Protein AF-X1I3H2-F1 (afdb_monomer)

Nearest PDB structures (foldseek):
  5fgk-assembly1_A  TM=5.206E-01  e=7.176E-02  Homo sapiens
  6v6a-assembly1_A  TM=4.014E-01  e=1.296E-02  Toxoplasma gondii RH
  3oz6-assembly1_A  TM=4.774E-01  e=5.206E-02  Cryptosporidium parvum Iowa II
  8tq2-assembly1_A  TM=5.391E-01  e=2.207E-01  Homo sapiens
  5we8-assembly2_B  TM=3.835E-01  e=2.207E-01  Homo sapiens

Secondary structure (DSSP, 8-state):
-TT-EEEEEE-------SS--TT--TT-EEEEEESS-SSHHHHHHHHHHHHHHHSSS-HHHH-HHHHHHHHHHHHHHHHHHHHHHS-GGGB--EEEEEEETTTTEEEEEEE---EES------TTHHHHHHHTTT----GGG---HHHHHHHHHHHHHHHHHHHTT-HHHHTTT-TTSSSTTTTEEEEGGGTT-TTTTEEE---S--S---TT--SSHHHHHHHHHHHHTT-SS--S---HHHHHHHHHTTHHHHGGGHHHHHHHHHHTT-

Radius of gyration: 19.31 Å; Cα contacts (8 Å, |Δi|>4): 439; chains: 1; bounding box: 54×41×53 Å

Solvent-accessible surface area (backbone atoms only — not comparable to full-atom values): 15020 Å² total; per-residue (Å²): 89,68,45,14,40,76,40,87,42,64,37,82,70,82,91,59,73,100,54,80,62,82,93,68,55,70,69,42,67,29,27,38,34,40,43,51,34,92,41,74,64,56,40,50,54,50,49,49,55,29,35,75,64,64,73,41,81,57,51,56,24,70,31,68,45,47,41,47,32,47,52,48,50,46,55,52,49,21,53,52,31,29,74,76,70,72,38,41,75,38,30,58,52,72,74,48,71,48,76,41,80,89,78,63,28,23,31,36,35,25,60,54,76,67,51,46,56,75,72,90,60,82,52,98,39,55,69,52,49,55,38,43,77,69,75,42,95,66,66,72,93,61,51,57,35,58,46,56,50,34,52,53,51,50,33,53,51,50,31,48,51,24,49,63,36,24,31,55,46,54,22,54,43,34,36,84,51,37,80,60,16,60,76,27,29,30,28,32,65,94,28,74,90,39,58,71,40,50,49,23,41,43,76,81,62,84,39,66,74,55,44,84,90,54,61,86,31,79,39,37,53,60,49,44,53,56,32,48,77,70,73,32,79,52,66,56,86,61,58,40,63,72,40,31,48,54,44,36,62,77,42,39,85,82,38,65,91,40,56,70,59,50,55,50,36,60,55,33,72,75,107

Organism: NCBI:txid412755

Sequence (271 aa):
GFAGQVYRVKVSEIEAGDEPIESLDVGRVYAMKILIPPSSFSRLFRNLLYWTGFQGPFQLQTNPAAARAGALWQKFIRRGAKIRFGDERTIVDIYATFVDNKLGSCGELSEWVDGRTWRLEVDDRLDSLKRWRRGRKVDADRLGSPEYRAKREFMGELVRLLYDMGGYEFARQYEWWTCKSQPNCLKRRDTEDNPSGGLVAVDFRAGLALLPFLPMSPGDFKLIVKGLMRGSLVQFDRGNTDKLERFAEANSDEFSNMHQMLEELKAVERL

Mean predicted aligned error: 7.03 Å

Foldseek 3Di:
DLQFDKDWDAAQDDDDDPDDLPPDDHGDIWIKTWRADPDPVSRVVQQVLCCVQPVDDDCQWQPPLQVLLLLLVLVLLLLLCCVQPVHSLQEKHWRDKDADPVVNTIMTITHDFQWALWDPWDQPPVVQVVCVVVVHDHDPVNDPDLLVVLLLVSLVSSLVSCVQLQQNLLNCCSPPFLVNNSSQWTAHPVCPVPSNPRIHGHDSADSHKLQCPDRPTPVSVVVCVVCVVVVHNIRHSDGDLVSNVVVCVVVVVSCVVCPVSSVSSVVSSVD

pLDDT: mean 84.82, std 12.26, range [49.94, 97.75]

Structure (mmCIF, N/CA/C/O backbone):
data_AF-X1I3H2-F1
#
_entry.id   AF-X1I3H2-F1
#
loop_
_atom_site.group_PDB
_atom_site.id
_atom_site.type_symbol
_atom_site.label_atom_id
_atom_site.label_alt_id
_atom_site.label_comp_id
_atom_site.label_asym_id
_atom_site.label_entity_id
_atom_site.label_seq_id
_atom_site.pdbx_PDB_ins_code
_atom_site.Cartn_x
_atom_site.Cartn_y
_atom_site.Cartn_z
_atom_site.occupancy
_atom_site.B_iso_or_equiv
_atom_site.auth_seq_id
_atom_site.auth_comp_id
_atom_site.auth_asym_id
_atom_site.auth_atom_id
_atom_site.pdbx_PDB_model_num
ATOM 1 N N . GLY A 1 1 ? 7.456 -5.547 11.431 1.00 63.75 1 GLY A N 1
ATOM 2 C CA . GLY A 1 1 ? 8.488 -4.505 11.239 1.00 63.75 1 GLY A CA 1
ATOM 3 C C . GLY A 1 1 ? 8.353 -3.423 12.298 1.00 63.75 1 GLY A C 1
ATOM 4 O O . GLY A 1 1 ? 7.662 -3.635 13.286 1.00 63.75 1 GLY A O 1
ATOM 5 N N . PHE A 1 2 ? 8.973 -2.256 12.104 1.00 69.81 2 PHE A N 1
ATOM 6 C CA . PHE A 1 2 ? 8.808 -1.109 13.018 1.00 69.81 2 PHE A CA 1
ATOM 7 C C . PHE A 1 2 ? 7.421 -0.443 12.920 1.00 69.81 2 PHE A C 1
ATOM 9 O O . PHE A 1 2 ? 6.988 0.195 13.873 1.00 69.81 2 PHE A O 1
ATOM 16 N N . ALA A 1 3 ? 6.696 -0.670 11.815 1.00 73.06 3 ALA A N 1
ATOM 17 C CA . ALA A 1 3 ? 5.307 -0.233 11.630 1.00 73.06 3 ALA A CA 1
ATOM 18 C C . ALA A 1 3 ? 4.283 -1.037 12.443 1.00 73.06 3 ALA A C 1
ATOM 20 O O . ALA A 1 3 ? 3.125 -0.649 12.504 1.00 73.06 3 ALA A O 1
ATOM 21 N N . GLY A 1 4 ? 4.673 -2.193 12.986 1.00 82.94 4 GLY A N 1
ATOM 22 C CA . GLY A 1 4 ? 3.739 -3.140 13.584 1.00 82.94 4 GLY A CA 1
ATOM 23 C C . GLY A 1 4 ? 4.025 -4.597 13.234 1.00 82.94 4 GLY A C 1
ATOM 24 O O . GLY A 1 4 ? 5.006 -4.922 12.547 1.00 82.94 4 GLY A O 1
ATOM 25 N N . GLN A 1 5 ? 3.140 -5.471 13.695 1.00 87.75 5 GLN A N 1
ATOM 26 C CA . GLN A 1 5 ? 3.128 -6.905 13.417 1.00 87.75 5 GLN A CA 1
ATOM 27 C C . GLN A 1 5 ? 1.874 -7.268 12.634 1.00 87.75 5 GLN A C 1
ATOM 29 O O . GLN A 1 5 ? 0.806 -6.742 12.924 1.00 87.75 5 GLN A O 1
ATOM 34 N N . VAL A 1 6 ? 2.017 -8.164 11.658 1.00 91.06 6 VAL A N 1
ATOM 35 C CA . VAL A 1 6 ? 0.902 -8.693 10.868 1.00 91.06 6 VAL A CA 1
ATOM 36 C C . VAL A 1 6 ? 0.673 -10.142 11.273 1.00 91.06 6 VAL A C 1
ATOM 38 O O . VAL A 1 6 ? 1.616 -10.931 11.314 1.00 91.06 6 VAL A O 1
ATOM 41 N N . TYR A 1 7 ? -0.578 -10.479 11.554 1.00 93.38 7 TYR A N 1
ATOM 42 C CA . TYR A 1 7 ? -1.035 -11.798 11.959 1.00 93.38 7 TYR A CA 1
ATOM 43 C C . TYR A 1 7 ? -1.996 -12.346 10.914 1.00 93.38 7 TYR A C 1
ATOM 45 O O . TYR A 1 7 ? -2.863 -11.630 10.413 1.00 93.38 7 TYR A O 1
ATOM 53 N N . ARG A 1 8 ? -1.869 -13.638 10.615 1.00 95.56 8 ARG A N 1
ATOM 54 C CA . ARG A 1 8 ? -2.882 -14.369 9.858 1.00 95.56 8 ARG A CA 1
ATOM 55 C C . ARG A 1 8 ? -4.007 -14.738 10.818 1.00 95.56 8 ARG A C 1
ATOM 57 O O . ARG A 1 8 ? -3.783 -15.528 11.732 1.00 95.56 8 A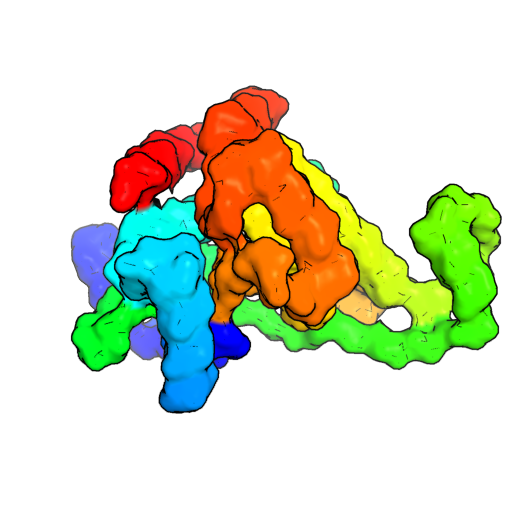RG A O 1
ATOM 64 N N . VAL A 1 9 ? -5.189 -14.170 10.616 1.00 96.31 9 VAL A N 1
ATOM 65 C CA . VAL A 1 9 ? -6.354 -14.386 11.485 1.00 96.31 9 VAL A CA 1
ATOM 66 C C . VAL A 1 9 ? -7.502 -15.001 10.702 1.00 96.31 9 VAL A C 1
ATOM 68 O O . VAL A 1 9 ? -7.598 -14.815 9.492 1.00 96.31 9 VAL A O 1
ATOM 71 N N . LYS A 1 10 ? -8.369 -15.739 11.392 1.00 96.44 10 LYS A N 1
ATOM 72 C CA . LYS A 1 10 ? -9.627 -16.259 10.853 1.00 96.44 10 LYS A CA 1
ATOM 73 C C . LYS A 1 10 ? -10.761 -15.623 11.643 1.00 96.44 10 LYS A C 1
ATOM 75 O O . LYS A 1 10 ? -10.719 -15.665 12.870 1.00 96.44 10 LYS A O 1
ATOM 80 N N . VAL A 1 11 ? -11.745 -15.048 10.958 1.00 93.94 11 VAL A N 1
ATOM 81 C CA . VAL A 1 11 ? -12.937 -14.512 11.627 1.00 93.94 11 VAL A CA 1
ATOM 82 C C . VAL A 1 11 ? -13.745 -15.690 12.163 1.00 93.94 11 VAL A C 1
ATOM 84 O O . VAL A 1 11 ? -14.117 -16.581 11.400 1.00 93.94 11 VAL A O 1
ATOM 87 N N . SER A 1 12 ? -13.963 -15.736 13.475 1.00 94.62 12 SER A N 1
ATOM 88 C CA . SER A 1 12 ? -14.765 -16.780 14.120 1.00 94.62 12 SER A CA 1
ATOM 89 C C . SER A 1 12 ? -16.250 -16.444 14.131 1.00 94.62 12 SER A C 1
ATOM 91 O O . SER A 1 12 ? -17.069 -17.339 13.970 1.00 94.62 12 SER A O 1
ATOM 93 N N . GLU A 1 13 ? -16.576 -15.168 14.303 1.00 92.94 13 GLU A N 1
ATOM 94 C CA . GLU A 1 13 ? -17.929 -14.658 14.500 1.00 92.94 13 GLU A CA 1
ATOM 95 C C . GLU A 1 13 ? -17.958 -13.165 14.149 1.00 92.94 13 GLU A C 1
ATOM 97 O O . GLU A 1 13 ? -16.918 -12.499 14.207 1.00 92.94 13 GLU A O 1
ATOM 102 N N . ILE A 1 14 ? -19.126 -12.657 13.751 1.00 90.19 14 ILE A N 1
ATOM 103 C CA . ILE A 1 14 ? -19.365 -11.236 13.487 1.00 90.19 14 ILE A CA 1
ATOM 104 C C . ILE A 1 14 ? -20.635 -10.839 14.232 1.00 90.19 14 ILE A C 1
ATOM 106 O O . ILE A 1 14 ? -21.729 -11.264 13.870 1.00 90.19 14 ILE A O 1
ATOM 110 N N . GLU A 1 15 ? -20.474 -9.992 15.242 1.00 88.00 15 GLU A N 1
ATOM 111 C CA . GLU A 1 15 ? -21.572 -9.295 15.904 1.00 88.00 15 GLU A CA 1
ATOM 112 C C . GLU A 1 15 ? -21.680 -7.902 15.277 1.00 88.00 15 GLU A C 1
ATOM 114 O O . GLU A 1 15 ? -20.909 -6.995 15.598 1.00 88.00 15 GLU A O 1
ATOM 119 N N . ALA A 1 16 ? -22.581 -7.756 14.308 1.00 81.88 16 ALA A N 1
ATOM 120 C CA . ALA A 1 16 ? -22.884 -6.471 13.690 1.00 81.88 16 ALA A CA 1
ATOM 121 C C . ALA A 1 16 ? -24.094 -5.819 14.380 1.00 81.88 16 ALA A C 1
ATOM 123 O O . ALA A 1 16 ? -24.886 -6.503 15.028 1.00 81.88 16 ALA A O 1
ATOM 124 N N . GLY A 1 17 ? -24.221 -4.495 14.250 1.00 76.69 17 GLY A N 1
ATOM 125 C CA . GLY A 1 17 ? -25.451 -3.787 14.614 1.00 76.69 17 GLY A CA 1
ATOM 126 C C . GLY A 1 17 ? -26.570 -4.069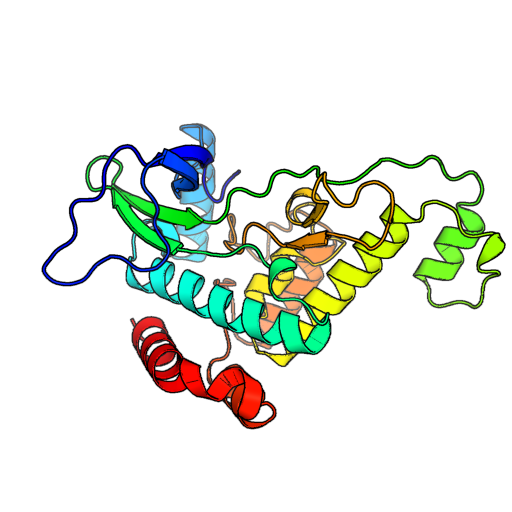 13.605 1.00 76.69 17 GLY A C 1
ATOM 127 O O . GLY A 1 17 ? -26.621 -5.135 12.998 1.00 76.69 17 GLY A O 1
ATOM 128 N N . ASP A 1 18 ? -27.442 -3.091 13.374 1.00 72.06 18 ASP A N 1
ATOM 129 C CA . ASP A 1 18 ? -28.578 -3.253 12.452 1.00 72.06 18 ASP A CA 1
ATOM 130 C C . ASP A 1 18 ? -28.164 -3.458 10.980 1.00 72.06 18 ASP A C 1
ATOM 132 O O . ASP A 1 18 ? -28.949 -3.961 10.177 1.00 72.06 18 ASP A O 1
ATOM 136 N N . GLU A 1 19 ? -26.924 -3.112 10.623 1.00 67.88 19 GLU A N 1
ATOM 137 C CA . GLU A 1 19 ? -26.380 -3.278 9.277 1.00 67.88 19 GLU A CA 1
ATOM 138 C C . GLU A 1 19 ? -25.230 -4.296 9.262 1.00 67.88 19 GLU A C 1
ATOM 140 O O . GLU A 1 19 ? -24.330 -4.225 10.108 1.00 67.88 19 GLU A O 1
ATOM 145 N N . PRO A 1 20 ? -25.214 -5.238 8.298 1.00 68.88 20 PRO A N 1
ATOM 146 C CA . PRO A 1 20 ? -24.099 -6.158 8.140 1.00 68.88 20 PRO A CA 1
ATOM 147 C C . PRO A 1 20 ? -22.817 -5.391 7.803 1.00 68.88 20 PRO A C 1
ATOM 149 O O . PRO A 1 20 ? -22.822 -4.448 7.014 1.00 68.88 20 PRO A O 1
ATOM 152 N N . ILE A 1 21 ? -21.686 -5.833 8.359 1.00 74.56 21 ILE A N 1
ATOM 153 C CA . ILE A 1 21 ? -20.379 -5.277 7.995 1.00 74.56 21 ILE A CA 1
ATOM 154 C C . ILE A 1 21 ? -19.996 -5.839 6.626 1.00 74.56 21 ILE A C 1
ATOM 156 O O . ILE A 1 21 ? -19.417 -6.924 6.520 1.00 74.56 21 ILE A O 1
ATOM 160 N N . GLU A 1 22 ? -20.337 -5.100 5.572 1.00 69.38 22 GLU A N 1
ATOM 161 C CA . GLU A 1 22 ? -19.972 -5.458 4.206 1.00 69.38 22 GLU A CA 1
ATOM 162 C C . GLU A 1 22 ? -18.457 -5.713 4.115 1.00 69.38 22 GLU A C 1
ATOM 164 O O . GLU A 1 22 ? -17.644 -4.922 4.596 1.00 69.38 22 GLU A O 1
ATOM 169 N N . SER A 1 23 ? -18.065 -6.805 3.448 1.00 80.69 23 SER A N 1
ATOM 170 C CA . SER A 1 23 ? -16.674 -7.262 3.222 1.00 80.69 23 SER A CA 1
ATOM 171 C C . SER A 1 23 ? -16.033 -8.159 4.295 1.00 80.69 23 SER A C 1
ATOM 173 O O . SER A 1 23 ? -14.900 -8.617 4.089 1.00 80.69 23 SER A O 1
ATOM 175 N N . LEU A 1 24 ? -16.718 -8.452 5.407 1.00 88.44 24 LEU A N 1
ATOM 176 C CA . LEU A 1 24 ? -16.251 -9.426 6.402 1.00 88.44 24 LEU A CA 1
ATOM 177 C C . LEU A 1 24 ? -17.089 -10.707 6.383 1.00 88.44 24 LEU A C 1
ATOM 179 O O . LEU A 1 24 ? -18.306 -10.668 6.502 1.00 88.44 24 LEU A O 1
ATOM 183 N N . ASP A 1 25 ? -16.408 -11.850 6.298 1.00 90.88 25 ASP A N 1
ATOM 184 C CA . ASP A 1 25 ? -17.022 -13.171 6.208 1.00 90.88 25 ASP A CA 1
ATOM 185 C C . ASP A 1 25 ? -16.544 -14.058 7.362 1.00 90.88 25 ASP A C 1
ATOM 187 O O . ASP A 1 25 ? -15.336 -14.245 7.573 1.00 90.88 25 ASP A O 1
ATOM 191 N N . VAL A 1 26 ? -17.486 -14.676 8.079 1.00 93.00 26 VAL A N 1
ATOM 192 C CA . VAL A 1 26 ? -17.163 -15.703 9.077 1.00 93.00 26 VAL A CA 1
ATOM 193 C C . VAL A 1 26 ? -16.436 -16.866 8.400 1.00 93.00 26 VAL A C 1
ATOM 195 O O . VAL A 1 26 ? -16.812 -17.355 7.339 1.00 93.00 26 VAL A O 1
ATOM 198 N N . GLY A 1 27 ? -15.353 -17.320 9.020 1.00 93.94 27 GLY A N 1
ATOM 199 C CA . GLY A 1 27 ? -14.525 -18.412 8.532 1.00 93.94 27 GLY A CA 1
ATOM 200 C C . GLY A 1 27 ? -13.455 -18.009 7.514 1.00 93.94 27 GLY A C 1
ATOM 201 O O . GLY A 1 27 ? -12.553 -18.811 7.249 1.00 93.94 27 GLY A O 1
ATOM 202 N N . ARG A 1 28 ? -13.488 -16.781 6.985 1.00 94.50 28 ARG A N 1
ATOM 203 C CA . ARG A 1 28 ? -12.475 -16.287 6.049 1.00 94.50 28 ARG A CA 1
ATOM 204 C C . ARG A 1 28 ? -11.203 -15.841 6.772 1.00 94.50 28 ARG A C 1
ATOM 206 O O . ARG A 1 28 ? -11.211 -15.482 7.951 1.00 94.50 28 ARG A O 1
ATOM 213 N N . VAL A 1 29 ? -10.083 -15.926 6.052 1.00 96.25 29 VAL A N 1
ATOM 214 C CA . VAL A 1 29 ? -8.749 -15.554 6.536 1.00 96.25 29 VAL A CA 1
ATOM 215 C C . VAL A 1 29 ? -8.391 -14.138 6.099 1.00 96.25 29 VAL A C 1
ATOM 217 O O . VAL A 1 29 ? -8.554 -13.782 4.933 1.00 96.25 29 VAL A O 1
ATOM 220 N N . TYR A 1 30 ? -7.831 -13.373 7.033 1.00 95.94 30 TYR A N 1
ATOM 221 C CA . TYR A 1 30 ? -7.437 -11.979 6.863 1.00 95.94 30 TYR A CA 1
ATOM 222 C C . TYR A 1 30 ? -6.035 -11.724 7.426 1.00 95.94 30 TYR A C 1
ATOM 224 O O . TYR A 1 30 ? -5.486 -12.524 8.191 1.00 95.94 30 TYR A O 1
ATOM 232 N N . ALA A 1 31 ? -5.456 -10.589 7.041 1.00 95.50 31 ALA A N 1
ATOM 233 C CA . ALA A 1 31 ? -4.246 -10.045 7.634 1.00 95.50 31 ALA A CA 1
ATOM 234 C C . ALA A 1 31 ? -4.632 -8.993 8.680 1.00 95.50 31 ALA A C 1
ATOM 236 O O . ALA A 1 31 ? -5.158 -7.941 8.334 1.00 95.50 31 ALA A O 1
ATOM 237 N N . MET A 1 32 ? -4.359 -9.255 9.955 1.00 94.88 32 MET A N 1
ATOM 238 C CA . MET A 1 32 ? -4.555 -8.283 11.029 1.00 94.88 32 MET A CA 1
ATOM 239 C C . MET A 1 32 ? -3.221 -7.639 11.376 1.00 94.88 32 MET A C 1
ATOM 241 O O . MET A 1 32 ? -2.311 -8.328 11.839 1.00 94.88 32 MET A O 1
ATOM 245 N N . LYS A 1 33 ? -3.086 -6.329 11.179 1.00 92.56 33 LYS A N 1
ATOM 246 C CA . LYS A 1 33 ? -1.894 -5.587 11.585 1.00 92.56 33 LYS A CA 1
ATOM 247 C C . LYS A 1 33 ? -2.157 -4.820 12.872 1.00 92.56 33 LYS A C 1
ATOM 249 O O . LYS A 1 33 ? -3.042 -3.975 12.927 1.00 92.56 33 LYS A O 1
ATOM 254 N N . ILE A 1 34 ? -1.342 -5.083 13.886 1.00 90.12 34 ILE A N 1
ATOM 255 C CA . ILE A 1 34 ? -1.299 -4.310 15.130 1.00 90.12 34 ILE A CA 1
ATOM 256 C C . ILE A 1 34 ? -0.110 -3.357 15.030 1.00 90.12 34 ILE A C 1
ATOM 258 O O . ILE A 1 34 ? 1.017 -3.802 14.793 1.00 90.12 34 ILE A O 1
ATOM 262 N N . LEU A 1 35 ? -0.330 -2.052 15.215 1.00 85.38 35 LEU A N 1
ATOM 263 C CA . LEU A 1 35 ? 0.679 -0.997 15.011 1.00 85.38 35 LEU A CA 1
ATOM 264 C C . LEU A 1 35 ? 1.672 -0.863 16.185 1.00 85.38 35 LEU A C 1
ATOM 266 O O . LEU A 1 35 ? 2.124 0.225 16.557 1.00 85.38 35 LEU A O 1
ATOM 270 N N . ILE A 1 36 ? 2.056 -2.010 16.749 1.00 81.38 36 ILE A N 1
ATOM 271 C CA . ILE A 1 36 ? 3.035 -2.158 17.821 1.00 81.38 36 ILE A CA 1
ATOM 272 C C . ILE A 1 36 ? 4.202 -3.032 17.328 1.00 81.38 36 ILE A C 1
ATOM 274 O O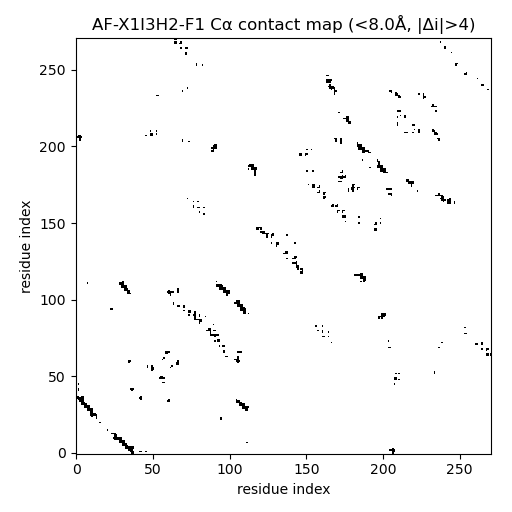 . ILE A 1 36 ? 3.985 -4.139 16.832 1.00 81.38 36 ILE A O 1
ATOM 278 N N . PRO A 1 37 ? 5.459 -2.565 17.446 1.00 74.44 37 PRO A N 1
ATOM 279 C CA . PRO A 1 37 ? 6.636 -3.376 17.166 1.00 74.44 37 PRO A CA 1
ATOM 280 C C . PRO A 1 37 ? 6.745 -4.624 18.061 1.00 74.44 37 PRO A C 1
ATOM 282 O O . PRO A 1 37 ? 6.371 -4.573 19.231 1.00 74.44 37 PRO A O 1
ATOM 285 N N . PRO A 1 38 ? 7.381 -5.703 17.566 1.00 72.00 38 PRO A N 1
ATOM 286 C CA . PRO A 1 38 ? 7.431 -7.008 18.234 1.00 72.00 38 PRO A CA 1
ATOM 287 C C . PRO A 1 38 ? 8.196 -7.035 19.563 1.00 72.00 38 PRO A C 1
ATOM 289 O O . PRO A 1 38 ? 7.949 -7.905 20.391 1.00 72.00 38 PRO A O 1
ATOM 292 N N . SER A 1 39 ? 9.165 -6.136 19.763 1.00 76.06 39 SER A N 1
ATOM 293 C CA . SER A 1 39 ? 10.064 -6.170 20.922 1.00 76.06 39 SER A CA 1
ATOM 294 C C . SER A 1 39 ? 10.038 -4.859 21.699 1.00 76.06 39 SER A C 1
ATOM 296 O O . SER A 1 39 ? 9.851 -3.782 21.129 1.00 76.06 39 SER A O 1
ATOM 298 N N . SER A 1 40 ? 10.274 -4.927 23.012 1.00 78.50 40 SER A N 1
ATOM 299 C CA . SER A 1 40 ? 10.414 -3.739 23.869 1.00 78.50 40 SER A CA 1
ATOM 300 C C . SER A 1 40 ? 11.511 -2.794 23.379 1.00 78.50 40 SER A C 1
ATOM 302 O O . SER A 1 40 ? 11.305 -1.584 23.379 1.00 78.50 40 SER A O 1
ATOM 304 N N . PHE A 1 41 ? 12.622 -3.332 22.870 1.00 77.88 41 PHE A N 1
ATOM 305 C CA . PHE A 1 41 ? 13.693 -2.527 22.284 1.00 77.88 41 PHE A CA 1
ATOM 306 C C . PHE A 1 41 ? 13.240 -1.800 21.010 1.00 77.88 41 PHE A C 1
ATOM 308 O O . PHE A 1 41 ? 13.407 -0.588 20.901 1.00 77.88 41 PHE A O 1
ATOM 315 N N . SER A 1 42 ? 12.605 -2.503 20.064 1.00 71.69 42 SER A N 1
ATOM 316 C CA . SER A 1 42 ? 12.089 -1.885 18.834 1.00 71.69 42 SER A CA 1
ATOM 317 C C . SER A 1 42 ? 11.021 -0.831 19.129 1.00 71.69 42 SER A C 1
ATOM 319 O O . SER A 1 42 ? 10.972 0.188 18.443 1.00 71.69 42 SER A O 1
ATOM 321 N N . ARG A 1 43 ? 10.189 -1.052 20.159 1.00 75.44 43 ARG A N 1
ATOM 322 C CA . ARG A 1 43 ? 9.223 -0.064 20.660 1.00 75.44 43 ARG A CA 1
ATOM 323 C C . ARG A 1 43 ? 9.926 1.174 21.209 1.00 75.44 43 ARG A C 1
ATOM 325 O O . ARG A 1 43 ? 9.571 2.274 20.802 1.00 75.44 43 ARG A O 1
ATOM 332 N N . LEU A 1 44 ? 10.935 0.999 22.065 1.00 76.75 44 LEU A N 1
ATOM 333 C CA . LEU A 1 44 ? 11.706 2.101 22.648 1.00 76.75 44 LEU A CA 1
ATOM 334 C C . LEU A 1 44 ? 12.420 2.925 21.571 1.00 76.75 44 LEU A C 1
ATOM 336 O O . LEU A 1 44 ? 12.278 4.142 21.543 1.00 76.75 44 LEU A O 1
ATOM 340 N N . PHE A 1 45 ? 13.127 2.267 20.650 1.00 77.44 45 PHE A N 1
ATOM 341 C CA . PHE A 1 45 ? 13.841 2.930 19.558 1.00 77.44 45 PHE A CA 1
ATOM 342 C C . PHE A 1 45 ? 12.898 3.735 18.657 1.00 77.44 45 PHE A C 1
ATOM 344 O O . PHE A 1 45 ? 13.137 4.909 18.381 1.00 77.44 45 PHE A O 1
ATOM 351 N N . ARG A 1 46 ? 11.786 3.124 18.236 1.00 74.62 46 ARG A N 1
ATOM 352 C CA . ARG A 1 46 ? 10.760 3.794 17.434 1.00 74.62 46 ARG A CA 1
ATOM 353 C C . ARG A 1 46 ? 10.152 4.979 18.192 1.00 74.62 46 ARG A C 1
ATOM 355 O O . ARG A 1 46 ? 10.011 6.052 17.617 1.00 74.62 46 ARG A O 1
ATOM 362 N N . ASN A 1 47 ? 9.828 4.807 19.474 1.00 75.31 47 ASN A N 1
ATOM 363 C CA . ASN A 1 47 ? 9.295 5.885 20.306 1.00 75.31 47 ASN A CA 1
ATOM 364 C C . ASN A 1 47 ? 10.289 7.032 20.465 1.00 75.31 47 ASN A C 1
ATOM 366 O O . ASN A 1 47 ? 9.860 8.173 20.450 1.00 75.31 47 ASN A O 1
ATOM 370 N N . LEU A 1 48 ? 11.591 6.756 20.568 1.00 74.06 48 LEU A N 1
ATOM 371 C CA . LEU A 1 48 ? 12.620 7.793 20.622 1.00 74.06 48 LEU A CA 1
ATOM 372 C C . LEU A 1 48 ? 12.682 8.589 19.312 1.00 74.06 48 LEU A C 1
ATOM 374 O O . LEU A 1 48 ? 12.701 9.814 19.351 1.00 74.06 48 LEU A O 1
ATOM 378 N N . LEU A 1 49 ? 12.664 7.913 18.159 1.00 72.50 49 LEU A N 1
ATOM 379 C CA . LEU A 1 49 ? 12.632 8.577 16.848 1.00 72.50 49 LEU A CA 1
ATOM 380 C C . LEU A 1 49 ? 11.360 9.403 16.638 1.00 72.50 49 LEU A C 1
ATOM 382 O O . LEU A 1 49 ? 11.393 10.462 16.015 1.00 72.50 49 LEU A O 1
ATOM 386 N N . TYR A 1 50 ? 10.227 8.925 17.147 1.00 70.50 50 TYR A N 1
ATOM 387 C CA . TYR A 1 50 ? 8.989 9.686 17.099 1.00 70.50 50 TYR A CA 1
ATOM 388 C C . TYR A 1 50 ? 8.958 10.808 18.123 1.00 70.50 50 TYR A C 1
ATOM 390 O O . TYR A 1 50 ? 8.482 11.883 17.812 1.00 70.50 50 TYR A O 1
ATOM 398 N N . TRP A 1 51 ? 9.540 10.638 19.299 1.00 67.44 51 TRP A N 1
ATOM 399 C CA . TRP A 1 51 ? 9.666 11.735 20.245 1.00 67.44 51 TRP A CA 1
ATOM 400 C C . TRP A 1 51 ? 10.548 12.855 19.680 1.00 67.44 51 TRP A C 1
ATOM 402 O O . TRP A 1 51 ? 10.185 14.020 19.774 1.00 67.44 51 TRP A O 1
ATOM 412 N N . THR A 1 52 ? 11.648 12.532 18.997 1.00 69.25 52 THR A N 1
ATOM 413 C CA . THR A 1 52 ? 12.487 13.557 18.356 1.00 69.25 52 THR A CA 1
ATOM 414 C C . THR A 1 52 ? 11.828 14.198 17.133 1.00 69.25 52 THR A C 1
ATOM 416 O O . THR A 1 52 ? 12.014 15.390 16.910 1.00 69.25 52 THR A O 1
ATOM 419 N N . GLY A 1 53 ? 11.054 13.441 16.348 1.00 64.38 53 GLY A N 1
ATOM 420 C CA . GLY A 1 53 ? 10.377 13.967 15.156 1.00 64.38 53 GLY A CA 1
ATOM 421 C C . GLY A 1 53 ? 9.017 14.633 15.406 1.00 64.38 53 GLY A C 1
ATOM 422 O O . GLY A 1 53 ? 8.652 15.571 14.712 1.00 64.38 53 GLY A O 1
ATOM 423 N N . PHE A 1 54 ? 8.252 14.149 16.378 1.00 61.41 54 PHE A N 1
ATOM 424 C CA . PHE A 1 54 ? 6.843 14.493 16.614 1.00 61.41 54 PHE A CA 1
ATOM 425 C C . PHE A 1 54 ? 6.662 15.209 17.947 1.00 61.41 54 PHE A C 1
ATOM 427 O O . PHE A 1 54 ? 5.611 15.796 18.172 1.00 61.41 54 PHE A O 1
ATOM 434 N N . GLN A 1 55 ? 7.646 15.105 18.850 1.00 60.06 55 GLN A N 1
ATOM 435 C CA . GLN A 1 55 ? 7.532 15.553 20.240 1.00 60.06 55 GLN A CA 1
ATOM 436 C C . GLN A 1 55 ? 6.323 14.919 20.959 1.00 60.06 55 GLN A C 1
ATOM 438 O O . GLN A 1 55 ? 5.786 15.481 21.909 1.00 60.06 55 GLN A O 1
ATOM 443 N N . GLY A 1 56 ? 5.902 13.720 20.526 1.00 57.34 56 GLY A N 1
ATOM 444 C CA . GLY A 1 56 ? 4.721 13.025 21.038 1.00 57.34 56 GLY A CA 1
ATOM 445 C C . GLY A 1 56 ? 4.572 11.580 20.529 1.00 57.34 56 GLY A C 1
ATOM 446 O O . GLY A 1 56 ? 5.414 11.102 19.761 1.00 57.34 56 GLY A O 1
ATOM 447 N N . PRO A 1 57 ? 3.528 10.852 20.979 1.00 56.25 57 PRO A N 1
ATOM 448 C CA . PRO A 1 57 ? 3.231 9.486 20.536 1.00 56.25 57 PRO A CA 1
ATOM 449 C C . PRO A 1 57 ? 2.970 9.383 19.024 1.00 56.25 57 PRO A C 1
ATOM 451 O O . PRO A 1 57 ? 2.513 10.331 18.387 1.00 56.25 57 PRO A O 1
ATOM 454 N N . PHE A 1 58 ? 3.236 8.210 18.439 1.00 65.25 58 PHE A N 1
ATOM 455 C CA . PHE A 1 58 ? 3.050 7.978 17.004 1.0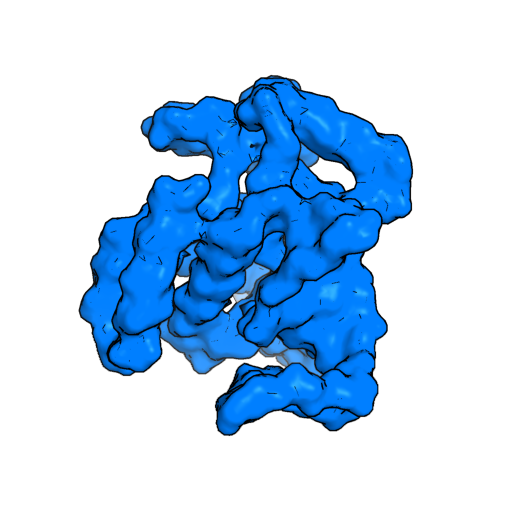0 65.25 58 PHE A CA 1
ATOM 456 C C . PHE A 1 58 ? 1.582 8.085 16.591 1.00 65.25 58 PHE A C 1
ATOM 458 O O . PHE A 1 58 ? 0.766 7.265 17.013 1.00 65.25 58 PHE A O 1
ATOM 465 N N . GLN A 1 59 ? 1.269 9.028 15.698 1.00 70.00 59 GLN A N 1
ATOM 466 C CA . GLN A 1 59 ? -0.110 9.307 15.299 1.00 70.00 59 GLN A CA 1
ATOM 467 C C . GLN A 1 59 ? -0.848 8.065 14.789 1.00 70.00 59 GLN A C 1
ATOM 469 O O . GLN A 1 59 ? -1.909 7.766 15.306 1.00 70.00 59 GLN A O 1
ATOM 474 N N . LEU A 1 60 ? -0.294 7.264 13.874 1.00 72.69 60 LEU A N 1
ATOM 475 C CA . LEU A 1 60 ? -1.019 6.075 13.397 1.00 72.69 60 LEU A CA 1
ATOM 476 C C . LEU A 1 60 ? -1.258 5.019 14.487 1.00 72.69 60 LEU A C 1
ATOM 478 O O . LEU A 1 60 ? -2.242 4.293 14.415 1.00 72.69 60 LEU A O 1
ATOM 482 N N . GLN A 1 61 ? -0.385 4.912 15.494 1.00 75.94 61 GLN A N 1
ATOM 483 C CA . GLN A 1 61 ? -0.595 3.955 16.582 1.00 75.94 61 GLN A CA 1
ATOM 484 C C . GLN A 1 61 ? -1.708 4.411 17.525 1.00 75.94 61 GLN A C 1
ATOM 486 O O . GLN A 1 61 ? -2.459 3.571 18.001 1.00 75.94 61 GLN A O 1
ATOM 491 N N . THR A 1 62 ? -1.808 5.699 17.843 1.00 75.50 62 THR A N 1
ATOM 492 C CA . THR A 1 62 ? -2.671 6.164 18.946 1.00 75.50 62 THR A CA 1
ATOM 493 C C . THR A 1 62 ? -3.776 7.128 18.522 1.00 75.50 62 THR A C 1
ATOM 495 O O . THR A 1 62 ? -4.614 7.461 19.350 1.00 75.50 62 THR A O 1
ATOM 498 N N . ASN A 1 63 ? -3.798 7.578 17.266 1.00 84.81 63 ASN A N 1
ATOM 499 C CA . ASN A 1 63 ? -4.829 8.444 16.700 1.00 84.81 63 ASN A CA 1
ATOM 500 C C . ASN A 1 63 ? -5.710 7.641 15.717 1.00 84.81 63 ASN A C 1
ATOM 502 O O . ASN A 1 63 ? -5.276 7.359 14.593 1.00 84.81 63 ASN A O 1
ATOM 506 N N . PRO A 1 64 ? -6.960 7.317 16.099 1.00 88.75 64 PRO A N 1
ATOM 507 C CA . PRO A 1 64 ? -7.907 6.631 15.223 1.00 88.75 64 PRO A CA 1
ATOM 508 C C . PRO A 1 64 ? -8.184 7.374 13.909 1.00 88.75 64 PRO A C 1
ATOM 510 O O . PRO A 1 64 ? -8.352 6.723 12.881 1.00 88.75 64 PRO A O 1
ATOM 513 N N . ALA A 1 65 ? -8.175 8.714 13.905 1.00 87.25 65 ALA A N 1
ATOM 514 C CA . ALA A 1 65 ? -8.380 9.503 12.689 1.00 87.25 65 ALA A CA 1
ATOM 515 C C . ALA A 1 65 ? -7.226 9.318 11.695 1.00 87.25 65 ALA A C 1
ATOM 517 O O . ALA A 1 65 ? -7.466 9.140 10.504 1.00 87.25 65 ALA A O 1
ATOM 518 N N . ALA A 1 66 ? -5.982 9.246 12.180 1.00 85.38 66 ALA A N 1
ATOM 519 C CA . ALA A 1 66 ? -4.829 8.949 11.330 1.00 85.38 66 ALA A CA 1
ATOM 520 C C . ALA A 1 66 ? -4.909 7.526 10.751 1.00 85.38 66 ALA A C 1
ATOM 522 O O . ALA A 1 66 ? -4.656 7.323 9.562 1.00 85.38 66 ALA A O 1
ATOM 523 N N . ALA A 1 67 ? -5.288 6.536 11.572 1.00 88.75 67 ALA A N 1
ATOM 524 C CA . ALA A 1 67 ? -5.480 5.161 11.106 1.00 88.75 67 ALA A CA 1
ATOM 525 C C . ALA A 1 67 ? -6.577 5.086 10.028 1.00 88.75 67 ALA A C 1
ATOM 527 O O . ALA A 1 67 ? -6.382 4.451 8.987 1.00 88.75 67 ALA A O 1
ATOM 528 N N . ARG A 1 68 ? -7.692 5.799 10.239 1.00 91.88 68 ARG A N 1
ATOM 529 C CA . ARG A 1 68 ? -8.791 5.908 9.277 1.00 91.88 68 ARG A CA 1
ATOM 530 C C . ARG A 1 68 ? -8.350 6.593 7.984 1.00 91.88 68 ARG A C 1
ATOM 532 O O . ARG A 1 68 ? -8.581 6.033 6.917 1.00 91.88 68 ARG A O 1
ATOM 539 N N . ALA A 1 69 ? -7.654 7.727 8.057 1.00 91.38 69 ALA A N 1
ATOM 540 C CA . ALA A 1 69 ? -7.125 8.433 6.888 1.00 91.38 69 ALA A CA 1
ATOM 541 C C . ALA A 1 69 ? -6.236 7.520 6.029 1.00 91.38 69 ALA A C 1
ATOM 543 O O . ALA A 1 69 ? -6.414 7.436 4.814 1.00 91.38 69 ALA A O 1
ATOM 544 N N . GLY A 1 70 ? -5.335 6.758 6.659 1.00 90.19 70 GLY A N 1
ATOM 545 C CA . GLY A 1 70 ? -4.490 5.789 5.961 1.00 90.19 70 GLY A CA 1
ATOM 546 C C . GLY A 1 70 ? -5.283 4.681 5.255 1.00 90.19 70 GLY A C 1
ATOM 547 O O . GLY A 1 70 ? -4.900 4.254 4.161 1.00 90.19 70 GLY A O 1
ATOM 548 N N . ALA A 1 71 ? -6.381 4.213 5.852 1.00 92.69 71 ALA A N 1
ATOM 549 C CA . ALA A 1 71 ? -7.265 3.223 5.239 1.00 92.69 71 ALA A CA 1
ATOM 550 C C . ALA A 1 71 ? -8.037 3.800 4.043 1.00 92.69 71 ALA A C 1
ATOM 552 O O . ALA A 1 71 ? -8.106 3.164 2.990 1.00 92.69 71 ALA A O 1
ATOM 553 N N . LEU A 1 72 ? -8.551 5.023 4.177 1.00 94.81 72 LEU A N 1
ATOM 554 C CA . LEU A 1 72 ? -9.252 5.735 3.109 1.00 94.81 72 LEU A CA 1
ATOM 555 C C . LEU A 1 72 ? -8.324 6.000 1.918 1.00 94.81 72 LEU A C 1
ATOM 557 O O . LEU A 1 72 ? -8.655 5.631 0.792 1.00 94.81 72 LEU A O 1
ATOM 561 N N . TRP A 1 73 ? -7.117 6.527 2.155 1.00 95.06 73 TRP A N 1
ATOM 562 C CA . TRP A 1 73 ? -6.102 6.697 1.107 1.00 95.06 73 TRP A CA 1
ATOM 563 C C . TRP A 1 73 ? -5.835 5.403 0.346 1.00 95.06 73 TRP A C 1
ATOM 565 O O . TRP A 1 73 ? -5.769 5.411 -0.880 1.00 95.06 73 TRP A O 1
ATOM 575 N N . GLN A 1 74 ? -5.725 4.276 1.048 1.00 95.06 74 GLN A N 1
ATOM 576 C CA . GLN A 1 74 ? -5.498 2.980 0.417 1.00 95.06 74 GLN A CA 1
ATOM 577 C C . GLN A 1 74 ? -6.654 2.570 -0.510 1.00 95.06 74 GLN A C 1
ATOM 579 O O . GLN A 1 74 ? -6.390 2.040 -1.589 1.00 95.06 74 GLN A O 1
ATOM 584 N N . LYS A 1 75 ? -7.913 2.872 -0.159 1.00 95.88 75 LYS A N 1
ATOM 585 C CA . LYS A 1 75 ? -9.070 2.657 -1.049 1.00 95.88 75 LYS A CA 1
ATOM 586 C C . LYS A 1 75 ? -8.976 3.504 -2.319 1.00 95.88 75 LYS A C 1
ATOM 588 O O . LYS A 1 75 ? -9.171 2.976 -3.413 1.00 95.88 75 LYS A O 1
ATOM 593 N N . PHE A 1 76 ? -8.609 4.780 -2.200 1.00 97.25 76 PHE A N 1
ATOM 594 C CA . PHE A 1 76 ? -8.392 5.640 -3.367 1.00 97.25 76 PHE A CA 1
ATOM 595 C C . PHE A 1 76 ? -7.246 5.136 -4.244 1.00 97.25 76 PHE A C 1
ATOM 597 O O . PHE A 1 76 ? -7.403 5.034 -5.457 1.00 97.25 76 PHE A O 1
ATOM 604 N N . ILE A 1 77 ? -6.114 4.765 -3.643 1.00 96.94 77 ILE A N 1
ATOM 605 C CA . ILE A 1 77 ? -4.953 4.216 -4.359 1.00 96.94 77 ILE A CA 1
ATOM 606 C C . ILE A 1 77 ? -5.341 2.940 -5.105 1.00 96.94 77 ILE A C 1
ATOM 608 O O . ILE A 1 77 ? -4.952 2.760 -6.257 1.00 96.94 77 ILE A O 1
ATOM 612 N N . ARG A 1 78 ? -6.147 2.079 -4.479 1.00 97.19 78 ARG A N 1
ATOM 613 C CA . ARG A 1 78 ? -6.677 0.858 -5.087 1.00 97.19 78 ARG A CA 1
ATOM 614 C C . ARG A 1 78 ? -7.541 1.157 -6.315 1.00 97.19 78 ARG A C 1
ATOM 616 O O . ARG A 1 78 ? -7.353 0.519 -7.349 1.00 97.19 78 ARG A O 1
ATOM 623 N N . ARG A 1 79 ? -8.390 2.189 -6.264 1.00 97.44 79 ARG A N 1
ATOM 624 C CA . ARG A 1 79 ? -9.140 2.662 -7.440 1.00 97.44 79 ARG A CA 1
ATOM 625 C C . ARG A 1 79 ? -8.225 3.259 -8.517 1.00 97.44 79 ARG A C 1
ATOM 627 O O . ARG A 1 79 ? -8.360 2.926 -9.689 1.00 97.44 79 ARG A O 1
ATOM 634 N N . GLY A 1 80 ? -7.235 4.062 -8.130 1.00 97.62 80 GLY A N 1
ATOM 635 C CA . GLY A 1 80 ? -6.216 4.584 -9.048 1.00 97.62 80 GLY A CA 1
ATOM 636 C C . GLY A 1 80 ? -5.407 3.478 -9.737 1.00 97.62 80 GLY A C 1
ATOM 637 O O . GLY A 1 80 ? -5.040 3.595 -10.907 1.00 97.62 80 GLY A O 1
ATOM 638 N N . ALA A 1 81 ? -5.173 2.368 -9.040 1.00 97.25 81 ALA A N 1
ATOM 639 C CA . ALA A 1 81 ? -4.474 1.214 -9.577 1.00 97.25 81 ALA A CA 1
ATOM 640 C C . ALA A 1 81 ? -5.289 0.471 -10.641 1.00 97.25 81 ALA A C 1
ATOM 642 O O . ALA A 1 81 ? -4.706 0.011 -11.620 1.00 97.25 81 ALA A O 1
ATOM 643 N N . LYS A 1 82 ? -6.624 0.448 -10.535 1.00 97.31 82 LYS A N 1
ATOM 644 C CA . LYS A 1 82 ? -7.494 -0.023 -11.623 1.00 97.31 82 LYS A CA 1
ATOM 645 C C . LYS A 1 82 ? -7.254 0.760 -12.914 1.00 97.31 82 LYS A C 1
ATOM 647 O O . LYS A 1 82 ? -7.124 0.162 -13.972 1.00 97.31 82 LYS A O 1
ATOM 652 N N . ILE A 1 83 ? -7.123 2.083 -12.820 1.00 97.12 83 ILE A N 1
ATOM 653 C CA . ILE A 1 83 ? -6.873 2.950 -13.981 1.00 97.12 83 ILE A CA 1
ATOM 654 C C . ILE A 1 83 ? -5.470 2.705 -14.553 1.00 97.12 83 ILE A C 1
ATOM 656 O O . ILE A 1 83 ? -5.302 2.570 -15.762 1.00 97.12 83 ILE A O 1
ATOM 660 N N . ARG A 1 84 ? -4.443 2.646 -13.694 1.00 96.88 84 ARG A N 1
ATOM 661 C CA . ARG A 1 84 ? -3.040 2.539 -14.134 1.00 96.88 84 ARG A CA 1
ATOM 662 C C . ARG A 1 84 ? -2.645 1.137 -14.600 1.00 96.88 84 ARG A C 1
ATOM 664 O O . ARG A 1 84 ? -1.855 1.017 -15.531 1.00 96.88 84 ARG A O 1
ATOM 671 N N . PHE A 1 85 ? -3.136 0.106 -13.922 1.00 96.25 85 PHE A N 1
ATOM 672 C CA . PHE A 1 85 ? -2.718 -1.288 -14.100 1.00 96.25 85 PHE A CA 1
ATOM 673 C C . PHE A 1 85 ? -3.830 -2.192 -14.638 1.00 96.25 85 PHE A C 1
ATOM 675 O O . PHE A 1 85 ? -3.569 -3.356 -14.923 1.00 96.25 85 PHE A O 1
ATOM 682 N N . GLY A 1 86 ? -5.060 -1.689 -14.761 1.00 96.25 86 GLY A N 1
ATOM 683 C CA . GLY A 1 86 ? -6.221 -2.480 -15.170 1.00 96.25 86 GLY A CA 1
ATOM 684 C C . GLY A 1 86 ? -6.814 -3.357 -14.064 1.00 96.25 86 GLY A C 1
ATOM 685 O O . GLY A 1 86 ? -7.794 -4.049 -14.319 1.00 96.25 86 GLY A O 1
ATOM 686 N N . ASP A 1 87 ? -6.251 -3.355 -12.848 1.00 94.94 87 ASP A N 1
ATOM 687 C CA . ASP A 1 87 ? -6.673 -4.257 -11.771 1.00 94.94 87 ASP A CA 1
ATOM 688 C C . ASP A 1 87 ? -6.465 -3.646 -10.374 1.00 94.94 87 ASP A C 1
ATOM 690 O O . ASP A 1 87 ? -5.351 -3.295 -9.973 1.00 94.94 87 ASP A O 1
ATOM 694 N N . GLU A 1 88 ? -7.545 -3.575 -9.594 1.00 95.25 88 GLU A N 1
ATOM 695 C CA . GLU A 1 88 ? -7.528 -3.156 -8.188 1.00 95.25 88 GLU A CA 1
ATOM 696 C C . GLU A 1 88 ? -6.755 -4.122 -7.285 1.00 95.25 88 GLU A C 1
ATOM 698 O O . GLU A 1 88 ? -6.243 -3.718 -6.245 1.00 95.25 88 GLU A O 1
ATOM 703 N N . ARG A 1 89 ? -6.666 -5.409 -7.642 1.00 94.94 89 ARG A N 1
ATOM 704 C CA . ARG A 1 89 ? -5.994 -6.439 -6.829 1.00 94.94 89 ARG A CA 1
ATOM 705 C C . ARG A 1 89 ? -4.479 -6.262 -6.769 1.00 94.94 89 ARG A C 1
ATOM 707 O O . ARG A 1 89 ? -3.832 -6.990 -6.012 1.00 94.94 89 ARG A O 1
ATOM 714 N N . THR A 1 90 ? -3.931 -5.315 -7.533 1.00 95.88 90 THR A N 1
ATOM 715 C CA . THR A 1 90 ? -2.534 -4.871 -7.456 1.00 95.88 90 THR A CA 1
ATOM 716 C C . THR A 1 90 ? -2.237 -4.046 -6.205 1.00 95.88 90 THR A C 1
ATOM 718 O O . THR A 1 90 ? -1.073 -3.845 -5.862 1.00 95.88 90 THR A O 1
ATOM 721 N N . ILE A 1 91 ? -3.269 -3.615 -5.480 1.00 97.19 91 ILE A N 1
ATOM 722 C CA . ILE A 1 91 ? -3.181 -2.977 -4.169 1.00 97.19 91 ILE A CA 1
ATOM 723 C C . ILE A 1 91 ? -3.945 -3.854 -3.181 1.00 97.19 91 ILE A C 1
ATOM 725 O O . ILE A 1 91 ? -5.096 -4.211 -3.431 1.00 97.19 91 ILE A O 1
ATOM 729 N N . VAL A 1 92 ? -3.318 -4.204 -2.056 1.00 95.62 92 VAL A N 1
ATOM 730 C CA . VAL A 1 92 ? -3.994 -4.975 -1.004 1.00 95.62 92 VAL A CA 1
ATOM 731 C C . VAL A 1 92 ? -5.236 -4.237 -0.518 1.00 95.62 92 VAL A C 1
ATOM 733 O O . VAL A 1 92 ? -5.199 -3.021 -0.313 1.00 95.62 92 VAL A O 1
ATOM 736 N N . ASP A 1 93 ? -6.338 -4.956 -0.321 1.00 95.06 93 ASP A N 1
ATOM 737 C CA . ASP A 1 93 ? -7.541 -4.331 0.220 1.00 95.06 93 ASP A CA 1
ATOM 738 C C . ASP A 1 93 ? -7.473 -4.175 1.744 1.00 95.06 93 ASP A C 1
ATOM 740 O O . ASP A 1 93 ? -6.849 -4.981 2.437 1.00 95.06 93 ASP A O 1
ATOM 744 N N . ILE A 1 94 ? -8.136 -3.145 2.266 1.00 93.94 94 ILE A N 1
ATOM 745 C CA . ILE A 1 94 ? -8.325 -2.916 3.703 1.00 93.94 94 ILE A CA 1
ATOM 746 C C . ILE A 1 94 ? -9.814 -2.954 4.030 1.00 93.94 94 ILE A C 1
ATOM 748 O O . ILE A 1 94 ? -10.609 -2.277 3.388 1.00 93.94 94 ILE A O 1
ATOM 752 N N . TYR A 1 95 ? -10.210 -3.750 5.013 1.00 93.00 95 TYR A N 1
ATOM 753 C CA . TYR A 1 95 ? -11.614 -3.942 5.375 1.00 93.00 95 TYR A CA 1
ATOM 754 C C . TYR A 1 95 ? -12.015 -3.103 6.582 1.00 93.00 95 TYR A C 1
ATOM 756 O O . TYR A 1 95 ? -13.100 -2.536 6.596 1.00 93.00 95 TYR A O 1
ATOM 764 N N . ALA A 1 96 ? -11.136 -2.987 7.579 1.00 91.25 96 ALA A N 1
ATOM 765 C CA . ALA A 1 96 ? -11.450 -2.262 8.803 1.00 91.25 96 ALA A CA 1
ATOM 766 C C . ALA A 1 96 ? -10.209 -1.678 9.482 1.00 91.25 96 ALA A C 1
ATOM 768 O O . ALA A 1 96 ? -9.086 -2.151 9.298 1.00 91.25 96 ALA A O 1
ATOM 769 N N . THR A 1 97 ? -10.445 -0.682 10.330 1.00 92.81 97 THR A N 1
ATOM 770 C CA . THR A 1 97 ? -9.506 -0.184 11.341 1.00 92.81 97 THR A CA 1
ATOM 771 C C . THR A 1 97 ? -10.133 -0.366 12.715 1.00 92.81 97 THR A C 1
ATOM 773 O O . THR A 1 97 ? -11.340 -0.188 12.855 1.00 92.81 97 THR A O 1
ATOM 776 N N . PHE A 1 98 ? -9.340 -0.689 13.732 1.00 92.00 98 PHE A N 1
ATOM 777 C CA . PHE A 1 98 ? -9.830 -0.906 15.095 1.00 92.00 98 PHE A CA 1
ATOM 778 C C . PHE A 1 98 ? -8.896 -0.285 16.131 1.00 92.00 98 PHE A C 1
ATOM 780 O O . PHE A 1 98 ? -7.744 0.027 15.830 1.00 92.00 98 PHE A O 1
ATOM 787 N N . VAL A 1 99 ? -9.390 -0.137 17.360 1.00 91.69 99 VAL A N 1
ATOM 788 C CA . VAL A 1 99 ? -8.609 0.302 18.521 1.00 91.69 99 VAL A CA 1
ATOM 789 C C . VAL A 1 99 ? -8.597 -0.821 19.549 1.00 91.69 99 VAL A C 1
ATOM 791 O O . VAL A 1 99 ? -9.645 -1.240 20.033 1.00 91.69 99 VAL A O 1
ATOM 794 N N . ASP A 1 100 ? -7.408 -1.304 19.896 1.00 89.56 100 ASP A N 1
ATOM 795 C CA . ASP A 1 100 ? -7.215 -2.211 21.021 1.00 89.56 100 ASP A CA 1
ATOM 796 C C . ASP A 1 100 ? -6.869 -1.393 22.271 1.00 89.56 100 ASP A C 1
ATOM 798 O O . ASP A 1 100 ? -5.750 -0.895 22.427 1.00 89.56 100 ASP A O 1
ATOM 802 N N . ASN A 1 101 ? -7.840 -1.264 23.176 1.00 85.94 101 ASN A N 1
ATOM 803 C CA . ASN A 1 101 ? -7.685 -0.516 24.424 1.00 85.94 101 ASN A CA 1
ATOM 804 C C . ASN A 1 101 ? -6.754 -1.206 25.434 1.00 85.94 101 ASN A C 1
ATOM 806 O O . ASN A 1 101 ? -6.202 -0.534 26.302 1.00 85.94 101 ASN A O 1
ATOM 810 N N . LYS A 1 102 ? -6.559 -2.529 25.340 1.00 86.94 102 LYS A N 1
ATOM 811 C CA . LYS A 1 102 ? -5.642 -3.265 26.226 1.00 86.94 102 LYS A CA 1
ATOM 812 C C . LYS A 1 102 ? -4.197 -3.044 25.800 1.00 86.94 102 LYS A C 1
ATOM 814 O O . LYS A 1 102 ? -3.323 -2.854 26.641 1.00 86.94 102 LYS A O 1
ATOM 819 N N . LEU A 1 103 ? -3.950 -3.069 24.494 1.00 84.50 103 LEU A N 1
ATOM 820 C CA . LEU A 1 103 ? -2.631 -2.822 23.918 1.00 84.50 103 LEU A CA 1
ATOM 821 C C . LEU A 1 103 ? -2.322 -1.327 23.746 1.00 84.50 103 LEU A C 1
ATOM 823 O O . LEU A 1 103 ? -1.159 -0.970 23.550 1.00 84.50 103 LEU A O 1
ATOM 827 N N . GLY A 1 104 ? -3.337 -0.461 23.812 1.00 83.88 104 GLY A N 1
ATOM 828 C CA . GLY A 1 104 ? -3.202 0.979 23.590 1.00 83.88 104 GLY A CA 1
ATOM 829 C C . GLY A 1 104 ? -2.751 1.294 22.163 1.00 83.88 104 GLY A C 1
ATOM 830 O O . GLY A 1 104 ? -1.842 2.102 21.961 1.00 83.88 104 GLY A O 1
ATOM 831 N N . SER A 1 105 ? -3.311 0.593 21.172 1.00 87.19 105 SER A N 1
ATOM 832 C CA . SER A 1 105 ? -2.915 0.742 19.771 1.00 87.19 105 SER A CA 1
ATOM 833 C C . SER A 1 105 ? -4.074 0.563 18.813 1.00 87.19 105 SER A C 1
ATOM 835 O O . SER A 1 105 ? -4.905 -0.327 18.967 1.00 87.19 105 SER A O 1
ATOM 837 N N . CYS A 1 106 ? -4.044 1.351 17.749 1.00 91.25 106 CYS A N 1
ATOM 838 C CA . CYS A 1 106 ? -4.818 1.109 16.553 1.00 91.25 106 CYS A CA 1
ATOM 839 C C . CYS A 1 106 ? -4.275 -0.120 15.813 1.00 91.25 106 CYS A C 1
ATOM 841 O O . CYS A 1 106 ? -3.096 -0.494 15.931 1.00 91.25 106 CYS A O 1
ATOM 843 N N . GLY A 1 107 ? -5.143 -0.724 15.020 1.00 92.12 107 GLY A N 1
ATOM 844 C CA . GLY A 1 107 ? -4.817 -1.787 14.093 1.00 92.12 107 GLY A CA 1
ATOM 845 C C . GLY A 1 107 ? -5.693 -1.723 12.852 1.00 92.12 107 GLY A C 1
ATOM 846 O O . GLY A 1 107 ? -6.620 -0.917 12.753 1.00 92.12 107 GLY A O 1
ATOM 847 N N . GLU A 1 108 ? -5.374 -2.576 11.893 1.00 93.62 108 GLU A N 1
ATOM 848 C CA . GLU A 1 108 ? -6.097 -2.700 10.632 1.00 93.62 108 GLU A CA 1
ATOM 849 C C . GLU A 1 108 ? -6.319 -4.167 10.279 1.00 93.62 108 GLU A C 1
ATOM 851 O O . GLU A 1 108 ? -5.512 -5.038 10.617 1.00 93.62 108 GLU A O 1
ATOM 856 N N . LEU A 1 109 ? -7.428 -4.428 9.598 1.00 94.44 109 LEU A N 1
ATOM 857 C CA . LEU A 1 109 ? -7.782 -5.724 9.048 1.00 94.44 109 LEU A CA 1
ATOM 858 C C . LEU A 1 109 ? -7.813 -5.601 7.527 1.00 94.44 109 LEU A C 1
ATOM 860 O O . LEU A 1 109 ? -8.600 -4.833 6.980 1.00 94.44 109 LEU A O 1
ATOM 864 N N . SER A 1 110 ? -6.960 -6.363 6.858 1.00 95.31 110 SER A N 1
ATOM 865 C CA . SER A 1 110 ? -6.702 -6.276 5.422 1.00 95.31 110 SER A CA 1
ATOM 866 C C . SER A 1 110 ? -6.799 -7.647 4.758 1.00 95.31 110 SER A C 1
ATOM 868 O O . SER A 1 110 ? -6.873 -8.689 5.417 1.00 95.31 110 SER A O 1
ATOM 870 N N . GLU A 1 111 ? -6.792 -7.660 3.431 1.00 95.12 111 GLU A N 1
ATOM 871 C CA . GLU A 1 111 ? -6.692 -8.883 2.641 1.00 95.12 111 GLU A CA 1
ATOM 872 C C . GLU A 1 111 ? -5.437 -9.683 3.023 1.00 95.12 111 GLU A C 1
ATOM 874 O O . GLU A 1 111 ? -4.321 -9.161 3.063 1.00 95.12 111 GLU A O 1
ATOM 879 N N . TRP A 1 112 ? -5.616 -10.983 3.281 1.00 95.50 112 TRP A N 1
ATOM 880 C CA . TRP A 1 112 ? -4.492 -11.911 3.325 1.00 95.50 112 TRP A CA 1
ATOM 881 C C . TRP A 1 112 ? -4.061 -12.257 1.898 1.00 95.50 112 TRP A C 1
ATOM 883 O O . TRP A 1 112 ? -4.735 -13.015 1.201 1.00 95.50 112 TRP A O 1
ATOM 893 N N . VAL A 1 113 ? -2.921 -11.718 1.473 1.00 94.94 113 VAL A N 1
ATOM 894 C CA . VAL A 1 113 ? -2.321 -12.047 0.177 1.00 94.94 113 VAL A CA 1
ATOM 895 C C . VAL A 1 113 ? -1.530 -13.347 0.311 1.00 94.94 113 VAL A C 1
ATOM 897 O O . VAL A 1 113 ? -0.457 -13.363 0.915 1.00 94.94 113 VAL A O 1
ATOM 900 N N . ASP A 1 114 ? -2.039 -14.438 -0.267 1.00 94.12 114 ASP A N 1
ATOM 901 C CA . ASP A 1 114 ? -1.262 -15.674 -0.416 1.00 94.12 114 ASP A CA 1
ATOM 902 C C . ASP A 1 114 ? -0.212 -15.502 -1.522 1.00 94.12 114 ASP A C 1
ATOM 904 O O . ASP A 1 114 ? -0.464 -15.699 -2.714 1.00 94.12 114 ASP A O 1
ATOM 908 N N . GLY A 1 115 ? 0.970 -15.043 -1.118 1.00 92.88 115 GLY A N 1
ATOM 909 C CA . GLY A 1 115 ? 2.028 -14.656 -2.035 1.00 92.88 115 GLY A CA 1
ATOM 910 C C . GLY A 1 115 ? 3.430 -14.777 -1.453 1.00 92.88 115 GLY A C 1
ATOM 911 O O . GLY A 1 115 ? 3.637 -15.135 -0.293 1.00 92.88 115 GLY A O 1
ATOM 912 N N . ARG A 1 116 ? 4.417 -14.468 -2.293 1.00 92.00 116 ARG A N 1
ATOM 913 C CA . ARG A 1 116 ? 5.850 -14.429 -1.963 1.00 92.00 116 ARG A CA 1
ATOM 914 C C . ARG A 1 116 ? 6.472 -13.119 -2.433 1.00 92.00 116 ARG A C 1
ATOM 916 O O . ARG A 1 116 ? 5.938 -12.472 -3.317 1.00 92.00 116 ARG A O 1
ATOM 923 N N . THR A 1 117 ? 7.614 -12.719 -1.888 1.00 86.00 117 THR A N 1
ATOM 924 C CA . THR A 1 117 ? 8.219 -11.413 -2.214 1.00 86.00 117 THR A CA 1
ATOM 925 C C . THR A 1 117 ? 8.691 -11.301 -3.663 1.00 86.00 117 THR A C 1
ATOM 927 O O . THR A 1 117 ? 8.408 -10.296 -4.304 1.00 86.00 117 THR A O 1
ATOM 930 N N . TRP A 1 118 ? 9.454 -12.275 -4.159 1.00 80.44 118 TRP A N 1
ATOM 931 C CA . TRP A 1 118 ? 9.914 -12.424 -5.551 1.00 80.44 118 TRP A CA 1
ATOM 932 C C . TRP A 1 118 ? 10.988 -13.517 -5.621 1.00 80.44 118 TRP A C 1
ATOM 934 O O . TRP A 1 118 ? 11.542 -13.909 -4.589 1.00 80.44 118 TRP A O 1
ATOM 944 N N . ARG A 1 119 ? 11.286 -14.010 -6.823 1.00 86.19 119 ARG A N 1
ATOM 945 C CA . ARG A 1 119 ? 12.330 -15.003 -7.054 1.00 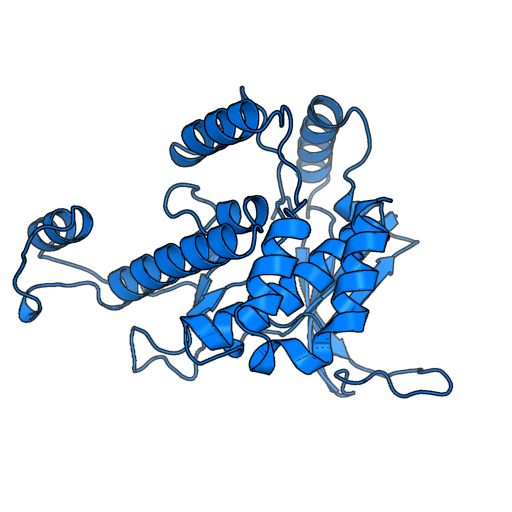86.19 119 ARG A CA 1
ATOM 946 C C . ARG A 1 119 ? 13.667 -14.295 -7.245 1.00 86.19 119 ARG A C 1
ATOM 948 O O . ARG A 1 119 ? 13.781 -13.345 -8.014 1.00 86.19 119 ARG A O 1
ATOM 955 N N . LEU A 1 120 ? 14.696 -14.771 -6.549 1.00 83.94 120 LEU A N 1
ATOM 956 C CA . LEU A 1 120 ? 16.071 -14.334 -6.782 1.00 83.94 120 LEU A CA 1
ATOM 957 C C . LEU A 1 120 ? 16.613 -15.071 -8.010 1.00 83.94 120 LEU A C 1
ATOM 959 O O . LEU A 1 120 ? 17.240 -16.121 -7.899 1.00 83.94 120 LEU A O 1
ATOM 963 N N . GLU A 1 121 ? 16.276 -14.555 -9.187 1.00 90.00 121 GLU A N 1
ATOM 964 C CA . GLU A 1 121 ? 16.677 -15.123 -10.474 1.00 90.00 121 GLU A CA 1
ATOM 965 C C . GLU A 1 121 ? 18.174 -14.906 -10.721 1.00 90.00 121 GLU A C 1
ATOM 967 O O . GLU A 1 121 ? 18.687 -13.798 -10.551 1.00 90.00 121 GLU A O 1
ATOM 972 N N . VAL A 1 122 ? 18.866 -15.961 -11.152 1.00 89.56 122 VAL A N 1
ATOM 973 C CA . VAL A 1 122 ? 20.247 -15.857 -11.636 1.00 89.56 122 VAL A CA 1
ATOM 974 C C . VAL A 1 122 ? 20.226 -15.190 -13.012 1.00 89.56 122 VAL A C 1
ATOM 976 O O . VAL A 1 122 ? 19.411 -15.545 -13.861 1.00 89.56 122 VAL A O 1
ATOM 979 N N . ASP A 1 123 ? 21.105 -14.210 -13.220 1.00 89.50 123 ASP A N 1
ATOM 980 C CA . ASP A 1 123 ? 21.245 -13.489 -14.487 1.00 89.50 123 ASP A CA 1
ATOM 981 C C . ASP A 1 123 ? 22.718 -13.385 -14.872 1.00 89.50 123 ASP A C 1
ATOM 983 O O . ASP A 1 123 ? 23.484 -12.632 -14.269 1.00 89.50 123 ASP A O 1
ATOM 987 N N . ASP A 1 124 ? 23.102 -14.127 -15.909 1.00 89.94 124 ASP A N 1
ATOM 988 C CA . ASP A 1 124 ? 24.460 -14.127 -16.458 1.00 89.94 124 ASP A CA 1
ATOM 989 C C . ASP A 1 124 ? 24.752 -12.878 -17.313 1.00 89.94 124 ASP A C 1
ATOM 991 O O . ASP A 1 124 ? 25.882 -12.642 -17.741 1.00 89.94 124 ASP A O 1
ATOM 995 N N . ARG A 1 125 ? 23.737 -12.043 -17.574 1.00 87.94 125 ARG A N 1
ATOM 996 C CA . ARG A 1 125 ? 23.766 -10.883 -18.479 1.00 87.94 125 ARG A CA 1
ATOM 997 C C . ARG A 1 125 ? 23.544 -9.572 -17.726 1.00 87.94 125 ARG A C 1
ATOM 999 O O . ARG A 1 125 ? 22.885 -8.640 -18.204 1.00 87.94 125 ARG A O 1
ATOM 1006 N N . LEU A 1 126 ? 24.178 -9.449 -16.556 1.00 88.25 126 LEU A N 1
ATOM 1007 C CA . LEU A 1 126 ? 24.111 -8.251 -15.709 1.00 88.25 126 LEU A CA 1
ATOM 1008 C C . LEU A 1 126 ? 24.527 -6.958 -16.427 1.00 88.25 126 LEU A C 1
ATOM 1010 O O . LEU A 1 126 ? 24.104 -5.869 -16.031 1.00 88.25 126 LEU A O 1
ATOM 1014 N N . ASP A 1 127 ? 25.370 -7.041 -17.454 1.00 90.06 127 ASP A N 1
ATOM 1015 C CA . ASP A 1 127 ? 25.760 -5.919 -18.310 1.00 90.06 127 ASP A CA 1
ATOM 1016 C C . ASP A 1 127 ? 24.552 -5.341 -19.070 1.00 90.06 127 ASP A C 1
ATOM 1018 O O . ASP A 1 127 ? 24.313 -4.125 -19.060 1.00 90.06 127 ASP A O 1
ATOM 1022 N N . SER A 1 128 ? 23.741 -6.224 -19.649 1.00 90.69 128 SER A N 1
ATOM 1023 C CA . SER A 1 128 ? 22.521 -5.905 -20.386 1.00 90.69 128 SER A CA 1
ATOM 1024 C C . SER A 1 128 ? 21.456 -5.378 -19.426 1.00 90.69 128 SER A C 1
ATOM 1026 O O . SER A 1 128 ? 20.893 -4.306 -19.663 1.00 90.69 128 SER A O 1
ATOM 1028 N N . LEU A 1 129 ? 21.291 -6.015 -18.261 1.00 90.38 129 LEU A N 1
ATOM 1029 C CA . LEU A 1 129 ? 20.392 -5.534 -17.208 1.00 90.38 129 LEU A CA 1
ATOM 1030 C C . LEU A 1 129 ? 20.800 -4.148 -16.669 1.00 90.38 129 LEU A C 1
ATOM 1032 O O . LEU A 1 129 ? 19.954 -3.288 -16.413 1.00 90.38 129 LEU A O 1
ATOM 1036 N N . LYS A 1 130 ? 22.100 -3.870 -16.493 1.00 88.75 130 LYS A N 1
ATOM 1037 C CA . LYS A 1 130 ? 22.601 -2.535 -16.095 1.00 88.75 130 LYS A CA 1
ATOM 1038 C C . LYS A 1 130 ? 22.283 -1.469 -17.145 1.00 88.75 130 LYS A C 1
ATOM 1040 O O . LYS A 1 130 ? 21.924 -0.352 -16.771 1.00 88.75 130 LYS A O 1
ATOM 1045 N N . ARG A 1 131 ? 22.416 -1.788 -18.436 1.00 91.50 131 ARG A N 1
ATOM 1046 C CA . ARG A 1 131 ? 22.066 -0.874 -19.536 1.00 91.50 131 ARG A CA 1
ATOM 1047 C C . ARG A 1 131 ? 20.566 -0.600 -19.583 1.00 91.50 131 ARG A C 1
ATOM 1049 O O . ARG A 1 131 ? 20.185 0.568 -19.652 1.00 91.50 131 ARG A O 1
ATOM 1056 N N . TRP A 1 132 ? 19.750 -1.645 -19.467 1.00 93.50 132 TRP A N 1
ATOM 1057 C CA . TRP A 1 132 ? 18.292 -1.544 -19.406 1.00 93.50 132 TRP A CA 1
ATOM 1058 C C . TRP A 1 132 ? 17.830 -0.635 -18.264 1.00 93.50 132 TRP A C 1
ATOM 1060 O O . TRP A 1 132 ? 17.094 0.320 -18.491 1.00 93.50 132 TRP A O 1
ATOM 1070 N N . ARG A 1 133 ? 18.372 -0.820 -17.049 1.00 89.00 133 ARG A N 1
ATOM 1071 C CA . ARG A 1 133 ? 18.063 0.034 -15.882 1.00 89.00 133 ARG A CA 1
ATOM 1072 C C . ARG A 1 133 ? 18.358 1.521 -16.087 1.00 89.00 133 ARG A C 1
ATOM 1074 O O . ARG A 1 133 ? 17.828 2.344 -15.347 1.00 89.00 133 ARG A O 1
ATOM 1081 N N . ARG A 1 134 ? 19.233 1.8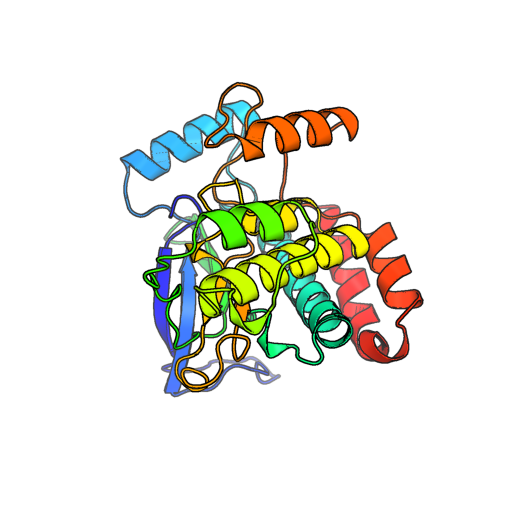58 -17.039 1.00 89.31 134 ARG A N 1
ATOM 1082 C CA . ARG A 1 134 ? 19.597 3.233 -17.416 1.00 89.31 134 ARG A CA 1
ATOM 1083 C C . ARG A 1 134 ? 18.769 3.759 -18.598 1.00 89.31 134 ARG A C 1
ATOM 1085 O O . ARG A 1 134 ? 19.133 4.787 -19.158 1.00 89.31 134 ARG A O 1
ATOM 1092 N N . GLY A 1 135 ? 17.722 3.045 -19.013 1.00 88.56 135 GLY A N 1
ATOM 1093 C CA . GLY A 1 135 ? 16.874 3.410 -20.150 1.00 88.56 135 GLY A CA 1
ATOM 1094 C C . GLY A 1 135 ? 17.561 3.277 -21.512 1.00 88.56 135 GLY A C 1
ATOM 1095 O O . GLY A 1 135 ? 17.114 3.874 -22.486 1.00 88.56 135 GLY A O 1
ATO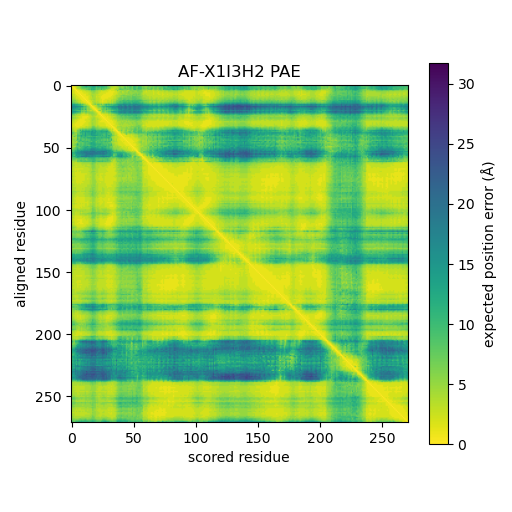M 1096 N N . ARG A 1 136 ? 18.676 2.539 -21.608 1.00 90.25 136 ARG A N 1
ATOM 1097 C CA . ARG A 1 136 ? 19.373 2.340 -22.889 1.00 90.25 136 ARG A CA 1
ATOM 1098 C C . ARG A 1 136 ? 18.703 1.228 -23.686 1.00 90.25 136 ARG A C 1
ATOM 1100 O O . ARG A 1 136 ? 18.316 0.215 -23.110 1.00 90.25 136 ARG A O 1
ATOM 1107 N N . LYS A 1 137 ? 18.687 1.369 -25.016 1.00 87.12 137 LYS A N 1
ATOM 1108 C CA . LYS A 1 137 ? 18.283 0.287 -25.923 1.00 87.12 137 LYS A CA 1
ATOM 1109 C C . LYS A 1 137 ? 19.159 -0.950 -25.693 1.00 87.12 137 LYS A C 1
ATOM 1111 O O . LYS A 1 137 ? 20.397 -0.868 -25.656 1.00 87.12 137 LYS A O 1
ATOM 1116 N N . VAL A 1 138 ? 18.483 -2.073 -25.514 1.00 88.19 138 VAL A N 1
ATOM 1117 C CA . VAL A 1 138 ? 19.017 -3.416 -25.290 1.00 88.19 138 VAL A CA 1
ATOM 1118 C C . VAL A 1 138 ? 18.117 -4.393 -26.035 1.00 88.19 138 VAL A C 1
ATOM 1120 O O . VAL A 1 138 ? 16.941 -4.108 -26.247 1.00 88.19 138 VAL A O 1
ATOM 1123 N N . ASP A 1 139 ? 18.688 -5.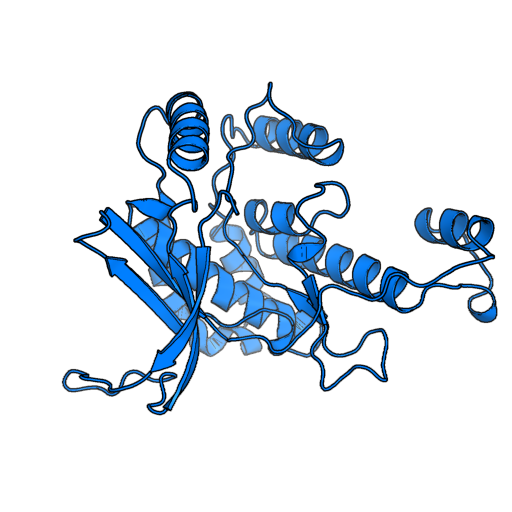514 -26.443 1.00 86.44 139 ASP A N 1
ATOM 1124 C CA . ASP A 1 139 ? 17.943 -6.617 -27.035 1.00 86.44 139 ASP A CA 1
ATOM 1125 C C . ASP A 1 139 ? 17.088 -7.292 -25.949 1.00 86.44 139 ASP A C 1
ATOM 1127 O O . ASP A 1 139 ? 17.629 -7.720 -24.924 1.00 86.44 139 ASP A O 1
ATOM 1131 N N . ALA A 1 140 ? 15.767 -7.321 -26.141 1.00 80.69 140 ALA A N 1
ATOM 1132 C CA . ALA A 1 140 ? 14.816 -7.827 -25.153 1.00 80.69 140 ALA A CA 1
ATOM 1133 C C . ALA A 1 140 ? 15.002 -9.328 -24.896 1.00 80.69 140 ALA A C 1
ATOM 1135 O O . ALA A 1 140 ? 14.899 -9.759 -23.747 1.00 80.69 140 ALA A O 1
ATOM 1136 N N . ASP A 1 141 ? 15.391 -10.083 -25.926 1.00 82.81 141 ASP A N 1
ATOM 1137 C CA . ASP A 1 141 ? 15.601 -11.533 -25.851 1.00 82.81 141 ASP A CA 1
ATOM 1138 C C . ASP A 1 141 ? 16.853 -11.893 -25.039 1.00 82.81 141 ASP A C 1
ATOM 1140 O O . ASP A 1 141 ? 17.037 -13.027 -24.600 1.00 82.81 141 ASP A O 1
ATOM 1144 N N . ARG A 1 142 ? 17.726 -10.908 -24.795 1.00 81.44 142 ARG A N 1
ATOM 1145 C CA . ARG A 1 142 ? 18.944 -11.057 -23.986 1.00 81.44 142 ARG A CA 1
ATOM 1146 C C . ARG A 1 142 ? 18.774 -10.592 -22.545 1.00 81.44 142 ARG A C 1
ATOM 1148 O O . ARG A 1 142 ? 19.738 -10.657 -21.781 1.00 81.44 142 ARG A O 1
ATOM 1155 N N . LEU A 1 143 ? 17.601 -10.076 -22.173 1.00 86.12 143 LEU A N 1
ATOM 1156 C CA . LEU A 1 143 ? 17.351 -9.600 -20.818 1.00 86.12 143 LEU A CA 1
ATOM 1157 C C . LEU A 1 143 ? 16.923 -10.739 -19.894 1.00 86.12 143 LEU A C 1
ATOM 1159 O O . LEU A 1 143 ? 15.774 -11.184 -19.918 1.00 86.12 143 LEU A O 1
ATOM 1163 N N . GLY A 1 144 ? 17.841 -11.122 -19.007 1.00 88.00 144 GLY A N 1
ATOM 1164 C CA . GLY A 1 144 ? 17.562 -11.995 -17.874 1.00 88.00 144 GLY A CA 1
ATOM 1165 C C . GLY A 1 144 ? 16.655 -11.357 -16.813 1.00 88.00 144 GLY A C 1
ATOM 1166 O O . GLY A 1 144 ? 16.128 -10.248 -16.973 1.00 88.00 144 GLY A O 1
ATOM 1167 N N . SER A 1 145 ? 16.454 -12.111 -15.733 1.00 92.12 145 SER A N 1
ATOM 1168 C CA . SER A 1 145 ? 15.630 -11.770 -14.566 1.00 92.12 145 SER A CA 1
ATOM 1169 C C . SER A 1 145 ? 14.260 -11.136 -14.881 1.00 92.12 145 SER A C 1
ATOM 1171 O O . SER A 1 145 ? 14.030 -9.958 -14.571 1.00 92.12 145 SER A O 1
ATOM 1173 N N . PRO A 1 146 ? 13.336 -11.857 -15.535 1.00 92.06 146 PRO A N 1
ATOM 1174 C CA . PRO A 1 146 ? 12.026 -11.309 -15.870 1.00 92.06 146 PRO A CA 1
ATOM 1175 C C . PRO A 1 146 ? 11.205 -10.869 -14.641 1.00 92.06 146 PRO A C 1
ATOM 1177 O O . PRO A 1 146 ? 10.567 -9.817 -14.717 1.00 92.06 146 PRO A O 1
ATOM 1180 N N . GLU A 1 147 ? 11.258 -11.563 -13.495 1.00 91.94 147 GLU A N 1
ATOM 1181 C CA . GLU A 1 147 ? 10.568 -11.108 -12.273 1.00 91.94 147 GLU A CA 1
ATOM 1182 C C . GLU A 1 147 ? 11.204 -9.843 -11.689 1.00 91.94 147 GLU A C 1
ATOM 1184 O O . GLU A 1 147 ? 10.486 -8.932 -11.266 1.00 91.94 147 GLU A O 1
ATOM 1189 N N . TYR A 1 148 ? 12.541 -9.740 -11.697 1.00 91.62 148 TYR A N 1
ATOM 1190 C CA . TYR A 1 148 ? 13.232 -8.506 -11.289 1.00 91.62 148 TYR A CA 1
ATOM 1191 C C . TYR A 1 148 ? 12.729 -7.308 -12.091 1.00 91.62 148 TYR A C 1
ATOM 1193 O O . TYR A 1 148 ? 12.445 -6.242 -11.534 1.00 91.62 148 TYR A O 1
ATOM 1201 N N . ARG A 1 149 ? 12.662 -7.475 -13.417 1.00 92.50 149 ARG A N 1
ATOM 1202 C CA . ARG A 1 149 ? 12.286 -6.406 -14.340 1.00 92.50 149 ARG A CA 1
ATOM 1203 C C . ARG A 1 149 ? 10.836 -6.000 -14.129 1.00 92.50 149 ARG A C 1
ATOM 1205 O O . ARG A 1 149 ? 10.591 -4.818 -13.892 1.00 92.50 149 ARG A O 1
ATOM 1212 N N . ALA A 1 150 ? 9.930 -6.975 -14.091 1.00 93.75 150 ALA A N 1
ATOM 1213 C CA . ALA A 1 150 ? 8.511 -6.740 -13.857 1.00 93.75 150 ALA A CA 1
ATOM 1214 C C . ALA A 1 150 ? 8.261 -6.024 -12.522 1.00 93.75 150 ALA A C 1
ATOM 1216 O O . ALA A 1 150 ? 7.571 -5.007 -12.479 1.00 93.75 150 ALA A O 1
ATOM 1217 N N . LYS A 1 151 ? 8.893 -6.483 -11.435 1.00 93.56 151 LYS A N 1
ATOM 1218 C CA . LYS A 1 151 ? 8.776 -5.845 -10.118 1.00 93.56 151 LYS A CA 1
ATOM 1219 C C . LYS A 1 151 ? 9.297 -4.409 -10.124 1.00 93.56 151 LYS A C 1
ATOM 1221 O O . LYS A 1 151 ? 8.677 -3.521 -9.542 1.00 93.56 151 LYS A O 1
ATOM 1226 N N . ARG A 1 152 ? 10.431 -4.157 -10.785 1.00 92.62 152 ARG A N 1
ATOM 1227 C CA . ARG A 1 152 ? 11.020 -2.814 -10.881 1.00 92.62 152 ARG A CA 1
ATOM 1228 C C . ARG A 1 152 ? 10.128 -1.848 -11.657 1.00 92.62 152 ARG A C 1
ATOM 1230 O O . ARG A 1 152 ? 10.000 -0.698 -11.241 1.00 92.62 152 ARG A O 1
ATOM 1237 N N . GLU A 1 153 ? 9.543 -2.298 -12.761 1.00 94.44 153 GLU A N 1
ATOM 1238 C CA . GLU A 1 153 ? 8.601 -1.508 -13.558 1.00 94.44 153 GLU A CA 1
ATOM 1239 C C . GLU A 1 153 ? 7.316 -1.236 -12.774 1.00 94.44 153 GLU A C 1
ATOM 1241 O O . GLU A 1 153 ? 6.944 -0.075 -12.625 1.00 94.44 153 GLU A O 1
ATOM 1246 N N . PHE A 1 154 ? 6.719 -2.270 -12.172 1.00 95.56 154 PHE A N 1
ATOM 1247 C CA . PHE A 1 154 ? 5.532 -2.149 -11.325 1.00 95.56 154 PHE A CA 1
ATOM 1248 C C . PHE A 1 154 ? 5.726 -1.130 -10.199 1.00 95.56 154 PHE A C 1
ATOM 1250 O O . PHE A 1 154 ? 4.939 -0.197 -10.064 1.00 95.56 154 PHE A O 1
ATOM 1257 N N . MET A 1 155 ? 6.807 -1.251 -9.422 1.00 94.75 155 MET A N 1
ATOM 1258 C CA . MET A 1 155 ? 7.098 -0.317 -8.329 1.00 94.75 155 MET A CA 1
ATOM 1259 C C . MET A 1 155 ? 7.324 1.110 -8.846 1.00 94.75 155 MET A C 1
ATOM 1261 O O . MET A 1 155 ? 6.883 2.072 -8.219 1.00 94.75 155 MET A O 1
ATOM 1265 N N . GLY A 1 156 ? 7.979 1.264 -10.000 1.00 94.81 156 GLY A N 1
ATOM 1266 C CA . GLY A 1 156 ? 8.180 2.565 -10.635 1.00 94.81 156 GLY A CA 1
ATOM 1267 C C . GLY A 1 156 ? 6.875 3.215 -11.098 1.00 94.81 156 GLY A C 1
ATOM 1268 O O . GLY A 1 156 ? 6.687 4.416 -10.911 1.00 94.81 156 GLY A O 1
ATOM 1269 N N . GLU A 1 157 ? 5.964 2.444 -11.687 1.00 96.94 157 GLU A N 1
ATOM 1270 C CA . GLU A 1 157 ? 4.633 2.922 -12.070 1.00 96.94 157 GLU A CA 1
ATOM 1271 C C . GLU A 1 157 ? 3.746 3.203 -10.858 1.00 96.94 157 GLU A C 1
ATOM 1273 O O . GLU A 1 157 ? 3.044 4.212 -10.842 1.00 96.94 157 GLU A O 1
ATOM 1278 N N . LEU A 1 158 ? 3.842 2.393 -9.802 1.00 96.44 158 LEU A N 1
ATOM 1279 C CA . LEU A 1 158 ? 3.102 2.607 -8.562 1.00 96.44 158 LEU A CA 1
ATOM 1280 C C . LEU A 1 158 ? 3.530 3.910 -7.885 1.00 96.44 158 LEU A C 1
ATOM 1282 O O . LEU A 1 158 ? 2.686 4.700 -7.477 1.00 96.44 158 LEU A O 1
ATOM 1286 N N . VAL A 1 159 ? 4.835 4.187 -7.816 1.00 94.56 159 VAL A N 1
ATOM 1287 C CA . VAL A 1 159 ? 5.347 5.466 -7.299 1.00 94.56 159 VAL A CA 1
ATOM 1288 C C . VAL A 1 159 ? 4.819 6.645 -8.121 1.00 94.56 159 VAL A C 1
ATOM 1290 O O . VAL A 1 159 ? 4.428 7.657 -7.540 1.00 94.56 159 VAL A O 1
ATOM 1293 N N . ARG A 1 160 ? 4.770 6.525 -9.456 1.00 96.56 160 ARG A N 1
ATOM 1294 C CA . ARG A 1 160 ? 4.198 7.572 -10.319 1.00 96.56 160 ARG A CA 1
ATOM 1295 C C . ARG A 1 160 ? 2.713 7.776 -10.039 1.00 96.56 160 ARG A C 1
ATOM 1297 O O . ARG A 1 160 ? 2.319 8.912 -9.816 1.00 96.56 160 ARG A O 1
ATOM 1304 N N . LEU A 1 161 ? 1.928 6.701 -9.969 1.00 97.31 161 LEU A N 1
ATOM 1305 C CA . LEU A 1 161 ? 0.512 6.763 -9.603 1.00 97.31 161 LEU A CA 1
ATOM 1306 C C . LEU A 1 161 ? 0.318 7.475 -8.257 1.00 97.31 161 LEU A C 1
ATOM 1308 O O . LEU A 1 161 ? -0.465 8.414 -8.159 1.00 97.31 161 LEU A O 1
ATOM 1312 N N . LEU A 1 162 ? 1.075 7.079 -7.233 1.00 95.31 162 LEU A N 1
ATOM 1313 C CA . LEU A 1 162 ? 1.001 7.689 -5.907 1.00 95.31 162 LEU A CA 1
ATOM 1314 C C . LEU A 1 162 ? 1.345 9.181 -5.950 1.00 95.31 162 LEU A C 1
ATOM 1316 O O . LEU A 1 162 ? 0.684 9.984 -5.296 1.00 95.31 162 LEU A O 1
ATOM 1320 N N . TYR A 1 163 ? 2.332 9.585 -6.750 1.00 94.19 163 TYR A N 1
ATOM 1321 C CA . TYR A 1 163 ? 2.622 10.999 -6.970 1.00 94.19 163 TYR A CA 1
ATOM 1322 C C . TYR A 1 163 ? 1.491 11.720 -7.696 1.00 94.19 163 TYR A C 1
ATOM 1324 O O . TYR A 1 163 ? 1.140 12.823 -7.276 1.00 94.19 163 TYR A O 1
ATOM 1332 N N . ASP A 1 164 ? 0.915 11.134 -8.742 1.00 96.44 164 ASP A N 1
ATOM 1333 C CA . ASP A 1 164 ? -0.186 11.719 -9.512 1.00 96.44 164 ASP A CA 1
ATOM 1334 C C . ASP A 1 164 ? -1.421 11.949 -8.631 1.00 96.44 164 ASP A C 1
ATOM 1336 O O . ASP A 1 164 ? -2.034 13.010 -8.713 1.00 96.44 164 ASP A O 1
ATOM 1340 N N . MET A 1 165 ? -1.695 11.032 -7.700 1.00 96.81 165 MET A N 1
ATOM 1341 C CA . MET A 1 165 ? -2.792 11.124 -6.730 1.00 96.81 165 MET A CA 1
ATOM 1342 C C . MET A 1 165 ? -2.481 11.996 -5.502 1.00 96.81 165 MET A C 1
ATOM 1344 O O . MET A 1 165 ? -3.361 12.257 -4.692 1.00 96.81 165 MET A O 1
ATOM 1348 N N . GLY A 1 166 ? -1.231 12.427 -5.309 1.00 92.19 166 GLY A N 1
ATOM 1349 C CA . GLY A 1 166 ? -0.822 13.205 -4.130 1.00 92.19 166 GLY A CA 1
ATOM 1350 C C . GLY A 1 166 ? -0.460 12.382 -2.887 1.00 92.19 166 GLY A C 1
ATOM 1351 O O . GLY A 1 166 ? -0.155 12.965 -1.847 1.00 92.19 166 GLY A O 1
ATOM 1352 N N . GLY A 1 167 ? -0.410 11.054 -2.991 1.00 89.94 167 GLY A N 1
ATOM 1353 C CA . GLY A 1 167 ? 0.034 10.115 -1.956 1.00 89.94 167 GLY A CA 1
ATOM 1354 C C . GLY A 1 167 ? 1.560 9.984 -1.856 1.00 89.94 167 GLY A C 1
ATOM 1355 O O . GLY A 1 167 ? 2.100 8.877 -1.867 1.00 89.94 167 GLY A O 1
ATOM 1356 N N . TYR A 1 168 ? 2.281 11.106 -1.782 1.00 84.31 168 TYR A N 1
ATOM 1357 C CA . TYR A 1 168 ? 3.753 11.135 -1.834 1.00 84.31 168 TYR A CA 1
ATOM 1358 C C . TYR A 1 168 ? 4.437 10.285 -0.761 1.00 84.31 168 TYR A C 1
ATOM 1360 O O . TYR A 1 168 ? 5.524 9.752 -0.979 1.00 84.31 168 TYR A O 1
ATOM 1368 N N . GLU A 1 169 ? 3.813 10.181 0.402 1.00 79.06 169 GLU A N 1
ATOM 1369 C CA . GLU A 1 169 ? 4.406 9.575 1.589 1.00 79.06 169 GLU A CA 1
ATOM 1370 C C . GLU A 1 169 ? 4.237 8.053 1.554 1.00 79.06 169 GLU A C 1
ATOM 1372 O O . GLU A 1 169 ? 5.198 7.315 1.787 1.00 79.06 169 GLU A O 1
ATOM 1377 N N . PHE A 1 170 ? 3.100 7.585 1.027 1.00 85.69 170 PHE A N 1
ATOM 1378 C CA . PHE A 1 170 ? 2.907 6.195 0.616 1.00 85.69 170 PHE A CA 1
ATOM 1379 C C . PHE A 1 170 ? 3.924 5.767 -0.448 1.00 85.69 170 PHE A C 1
ATOM 1381 O O . PHE A 1 170 ? 4.452 4.658 -0.382 1.00 85.69 170 PHE A O 1
ATOM 1388 N N . ALA A 1 171 ? 4.269 6.649 -1.397 1.00 87.69 171 ALA A N 1
ATOM 1389 C CA . ALA A 1 171 ? 5.214 6.326 -2.472 1.00 87.69 171 ALA A CA 1
ATOM 1390 C C . ALA A 1 171 ? 6.589 5.889 -1.950 1.00 87.69 171 ALA A C 1
ATOM 1392 O O . ALA A 1 171 ? 7.250 5.042 -2.550 1.00 87.69 171 ALA A O 1
ATOM 1393 N N . ARG A 1 172 ? 7.002 6.386 -0.782 1.00 79.75 172 ARG A N 1
ATOM 1394 C CA . ARG A 1 172 ? 8.287 6.047 -0.152 1.00 79.75 172 ARG A CA 1
ATOM 1395 C C . ARG A 1 172 ? 8.405 4.568 0.202 1.00 79.75 172 ARG A C 1
ATOM 1397 O O . ARG A 1 172 ? 9.509 4.021 0.167 1.00 79.75 172 ARG A O 1
ATOM 1404 N N . GLN A 1 173 ? 7.278 3.917 0.496 1.00 82.62 173 GLN A N 1
ATOM 1405 C CA . GLN A 1 173 ? 7.229 2.477 0.748 1.00 82.62 173 GLN A CA 1
ATOM 1406 C C . GLN A 1 173 ? 7.520 1.653 -0.509 1.00 82.62 173 GLN A C 1
ATOM 1408 O O . GLN A 1 173 ? 7.789 0.466 -0.385 1.00 82.62 173 GLN A O 1
ATOM 1413 N N . TYR A 1 174 ? 7.521 2.264 -1.697 1.00 89.00 174 TYR A N 1
ATOM 1414 C CA . TYR A 1 174 ? 7.680 1.581 -2.983 1.00 89.00 174 TYR A CA 1
ATOM 1415 C C . TYR A 1 174 ? 8.846 2.122 -3.822 1.00 89.00 174 TYR A C 1
ATOM 1417 O O . TYR A 1 174 ? 9.184 1.560 -4.860 1.00 89.00 174 TYR A O 1
ATOM 1425 N N . GLU A 1 175 ? 9.530 3.169 -3.359 1.00 87.62 175 GLU A N 1
ATOM 1426 C CA . GLU A 1 175 ? 10.752 3.678 -3.987 1.00 87.62 175 GLU A CA 1
ATOM 1427 C C . GLU A 1 175 ? 11.854 2.603 -3.967 1.00 87.62 175 GLU A C 1
ATOM 1429 O O . GLU A 1 175 ? 12.252 2.102 -2.915 1.00 87.62 175 GLU A O 1
ATOM 1434 N N . TRP A 1 176 ? 12.386 2.244 -5.139 1.00 85.62 176 TRP A N 1
ATOM 1435 C CA . TRP A 1 176 ? 13.266 1.075 -5.316 1.00 85.62 176 TRP A CA 1
ATOM 1436 C C . TRP A 1 176 ? 14.482 1.036 -4.371 1.00 85.62 176 TRP A C 1
ATOM 1438 O O . TRP A 1 176 ? 14.935 -0.034 -3.969 1.00 85.62 176 TRP A O 1
ATOM 1448 N N . TRP A 1 177 ? 15.020 2.206 -4.022 1.00 76.88 177 TRP A N 1
ATOM 1449 C CA . TRP A 1 177 ? 16.267 2.355 -3.266 1.00 76.88 177 TRP A CA 1
ATOM 1450 C C . TRP A 1 177 ? 16.080 2.554 -1.760 1.00 76.88 177 TRP A C 1
ATOM 1452 O O . TRP A 1 177 ? 17.066 2.835 -1.083 1.00 76.88 177 TRP A O 1
ATOM 1462 N N . THR A 1 178 ? 14.863 2.408 -1.222 1.00 65.50 178 THR A N 1
ATOM 1463 C CA . THR A 1 178 ? 14.611 2.631 0.215 1.00 65.50 178 THR A CA 1
ATOM 1464 C C . THR A 1 178 ? 14.957 1.438 1.108 1.00 65.50 178 THR A C 1
ATOM 1466 O O . THR A 1 178 ? 14.751 1.505 2.317 1.00 65.50 178 THR A O 1
ATOM 1469 N N . CYS A 1 179 ? 15.458 0.328 0.541 1.00 63.78 179 CYS A N 1
ATOM 1470 C CA . CYS A 1 179 ? 15.730 -0.971 1.194 1.00 63.78 179 CYS A CA 1
ATOM 1471 C C . CYS A 1 179 ? 14.517 -1.631 1.897 1.00 63.78 179 CYS A C 1
ATOM 1473 O O . CYS A 1 179 ? 14.531 -2.835 2.134 1.00 63.78 179 CYS A O 1
ATOM 1475 N N . LYS A 1 180 ? 13.453 -0.872 2.179 1.00 67.75 180 LYS A N 1
ATOM 1476 C CA . LYS A 1 180 ? 12.173 -1.285 2.769 1.00 67.75 180 LYS A CA 1
ATOM 1477 C C . LYS A 1 180 ? 11.142 -1.694 1.727 1.00 67.75 180 LYS A C 1
ATOM 1479 O O . LYS A 1 180 ? 10.218 -2.425 2.045 1.00 67.75 180 LYS A O 1
ATOM 1484 N N . SER A 1 181 ? 11.303 -1.230 0.493 1.00 75.00 181 SER A N 1
ATOM 1485 C CA . SER A 1 181 ? 10.274 -1.336 -0.538 1.00 75.00 181 SER A CA 1
ATOM 1486 C C . SER A 1 181 ? 10.146 -2.706 -1.187 1.00 75.00 181 SER A C 1
ATOM 1488 O O . SER A 1 181 ? 9.088 -3.069 -1.689 1.00 75.00 181 SER A O 1
ATOM 1490 N N . GLN A 1 182 ? 11.211 -3.502 -1.145 1.00 79.50 182 GLN A N 1
ATOM 1491 C CA . GLN A 1 182 ? 11.230 -4.835 -1.737 1.00 79.50 182 GLN A CA 1
ATOM 1492 C C . GLN A 1 182 ? 10.250 -5.820 -1.067 1.00 79.50 182 GLN A C 1
ATOM 1494 O O . GLN A 1 182 ? 9.527 -6.491 -1.803 1.00 79.50 182 GLN A O 1
ATOM 1499 N N . PRO A 1 183 ? 10.176 -5.944 0.274 1.00 85.31 183 PRO A N 1
ATOM 1500 C CA . PRO A 1 183 ? 9.198 -6.826 0.920 1.00 85.31 183 PRO A CA 1
ATOM 1501 C C . PRO A 1 183 ? 7.745 -6.334 0.830 1.00 85.31 183 PRO A C 1
ATOM 1503 O O . PRO A 1 183 ? 6.839 -7.143 0.993 1.00 85.31 183 PRO A O 1
ATOM 1506 N N . ASN A 1 184 ? 7.521 -5.052 0.529 1.00 89.81 184 ASN A N 1
ATOM 1507 C CA . ASN A 1 184 ? 6.187 -4.452 0.402 1.00 89.81 184 ASN A CA 1
ATOM 1508 C C . ASN A 1 184 ? 5.514 -4.745 -0.948 1.00 89.81 184 ASN A C 1
ATOM 1510 O O . ASN A 1 184 ? 4.398 -4.310 -1.202 1.00 89.81 184 ASN A O 1
ATOM 1514 N N . CYS A 1 185 ? 6.175 -5.475 -1.840 1.00 92.38 185 CYS A N 1
ATOM 1515 C CA . CYS A 1 185 ? 5.573 -5.951 -3.074 1.00 92.38 185 CYS A CA 1
ATOM 1516 C C . CYS A 1 185 ? 5.680 -7.473 -3.112 1.00 92.38 185 CYS A C 1
ATOM 1518 O O . CYS A 1 185 ? 6.786 -8.028 -3.084 1.00 92.38 185 CYS A O 1
ATOM 1520 N N . LEU A 1 186 ? 4.516 -8.117 -3.132 1.00 94.00 186 LEU A N 1
ATOM 1521 C CA . LEU A 1 186 ? 4.354 -9.560 -3.209 1.00 94.00 186 LEU A CA 1
ATOM 1522 C C . LEU A 1 186 ? 3.905 -9.963 -4.610 1.00 94.00 186 LEU A C 1
ATOM 1524 O O . LEU A 1 186 ? 3.333 -9.172 -5.351 1.00 94.00 186 LEU A O 1
ATOM 1528 N N . LYS A 1 187 ? 4.130 -11.224 -4.940 1.00 94.00 187 LYS A N 1
ATOM 1529 C CA . LYS A 1 187 ? 3.587 -11.926 -6.091 1.00 94.00 187 LYS A CA 1
ATOM 1530 C C . LYS A 1 187 ? 2.619 -12.985 -5.581 1.00 94.00 187 LYS A C 1
ATOM 1532 O O . LYS A 1 187 ? 3.002 -13.772 -4.711 1.00 94.00 187 LYS A O 1
ATOM 1537 N N . ARG A 1 188 ? 1.384 -12.988 -6.079 1.00 94.44 188 ARG A N 1
ATOM 1538 C CA . ARG A 1 188 ? 0.391 -14.007 -5.724 1.00 94.44 188 ARG A CA 1
ATOM 1539 C C . ARG A 1 188 ? 0.800 -15.370 -6.285 1.00 94.44 188 ARG A C 1
ATOM 1541 O O . ARG A 1 188 ? 1.373 -15.461 -7.371 1.00 94.44 188 ARG A O 1
ATOM 1548 N N . ARG A 1 189 ? 0.522 -16.430 -5.525 1.00 92.94 189 ARG A N 1
ATOM 1549 C CA . ARG A 1 189 ? 0.917 -17.803 -5.887 1.00 92.94 189 ARG A CA 1
ATOM 1550 C C . ARG A 1 189 ? 0.163 -18.373 -7.088 1.00 92.94 189 ARG A C 1
ATOM 1552 O O . ARG A 1 189 ? 0.651 -19.295 -7.726 1.00 92.94 189 ARG A O 1
ATOM 1559 N N . ASP A 1 190 ? -1.017 -17.852 -7.395 1.00 91.88 190 ASP A N 1
ATOM 1560 C CA . ASP A 1 190 ? -1.827 -18.267 -8.542 1.00 91.88 190 ASP A CA 1
ATOM 1561 C C . ASP A 1 190 ? -1.306 -17.718 -9.883 1.00 91.88 190 ASP A C 1
ATOM 1563 O O . ASP A 1 190 ? -1.828 -18.088 -10.927 1.00 91.88 190 ASP A O 1
ATOM 1567 N N . THR A 1 191 ? -0.267 -16.874 -9.877 1.00 92.25 191 THR A N 1
ATOM 1568 C CA . THR A 1 191 ? 0.298 -16.235 -11.083 1.00 92.25 191 THR A CA 1
ATOM 1569 C C . THR A 1 191 ? 1.799 -16.506 -11.251 1.00 92.25 191 THR A C 1
ATOM 1571 O O . THR A 1 191 ? 2.558 -15.646 -11.708 1.00 92.25 191 THR A O 1
ATOM 1574 N N . GLU A 1 192 ? 2.272 -17.654 -10.768 1.00 86.81 192 GLU A N 1
ATOM 1575 C CA . GLU A 1 192 ? 3.695 -18.037 -10.752 1.00 86.81 192 GLU A CA 1
ATOM 1576 C C . GLU A 1 192 ? 4.291 -18.234 -12.154 1.00 86.81 192 GLU A C 1
ATOM 1578 O O . GLU A 1 192 ? 5.487 -18.030 -12.352 1.00 86.81 192 GLU A O 1
ATOM 1583 N N . ASP A 1 193 ? 3.460 -18.595 -13.125 1.00 89.62 193 ASP A N 1
ATOM 1584 C CA . ASP A 1 193 ? 3.815 -18.838 -14.524 1.00 89.62 193 ASP A CA 1
ATOM 1585 C C . ASP A 1 193 ? 4.043 -17.552 -15.338 1.00 89.62 193 ASP A C 1
ATOM 1587 O O . ASP A 1 193 ? 4.723 -17.580 -16.364 1.00 89.62 193 ASP A O 1
ATOM 1591 N N . ASN A 1 194 ? 3.533 -16.412 -14.870 1.00 92.25 194 ASN A N 1
ATOM 1592 C CA . ASN A 1 194 ? 3.667 -15.120 -15.536 1.00 92.25 194 ASN A CA 1
ATOM 1593 C C . ASN A 1 194 ? 4.491 -14.140 -14.685 1.00 92.25 194 ASN A C 1
ATOM 1595 O O . ASN A 1 194 ? 3.957 -13.632 -13.702 1.00 92.25 194 ASN A O 1
ATOM 1599 N N . PRO A 1 195 ? 5.726 -13.756 -15.065 1.00 91.06 195 PRO A N 1
ATOM 1600 C CA . PRO A 1 195 ? 6.574 -12.850 -14.285 1.00 91.06 195 PRO A CA 1
ATOM 1601 C C . PRO A 1 195 ? 5.923 -11.518 -13.880 1.00 91.06 195 PRO A C 1
ATOM 1603 O O . PRO A 1 195 ? 6.110 -11.089 -12.740 1.00 91.06 195 PRO A O 1
ATOM 1606 N N . SER A 1 196 ? 5.123 -10.899 -14.756 1.00 91.75 196 SER A N 1
ATOM 1607 C CA . SER A 1 196 ? 4.413 -9.638 -14.480 1.00 91.75 196 SER A CA 1
ATOM 1608 C C . SER A 1 196 ? 3.034 -9.823 -13.845 1.00 91.75 196 SER A C 1
ATOM 1610 O O . SER A 1 196 ? 2.448 -8.857 -13.360 1.00 91.75 196 SER A O 1
ATOM 1612 N N . GLY A 1 197 ? 2.528 -11.056 -13.804 1.00 91.75 197 GLY A N 1
ATOM 1613 C CA . GLY A 1 197 ? 1.243 -11.392 -13.204 1.00 91.75 197 GLY A CA 1
ATOM 1614 C C . GLY A 1 197 ? 1.256 -11.319 -11.677 1.00 91.75 197 GLY A C 1
ATOM 1615 O O . GLY A 1 197 ? 2.252 -11.666 -11.029 1.00 91.75 197 GLY A O 1
ATOM 1616 N N . GLY A 1 198 ? 0.126 -10.875 -11.117 1.00 92.69 198 GLY A N 1
ATOM 1617 C CA . GLY A 1 198 ? -0.196 -10.961 -9.689 1.00 92.69 198 GLY A CA 1
ATOM 1618 C C . GLY A 1 198 ? 0.747 -10.208 -8.755 1.00 92.69 198 GLY A C 1
ATOM 1619 O O . GLY A 1 198 ? 0.889 -10.608 -7.601 1.00 92.69 198 GLY A O 1
ATOM 1620 N N . LEU A 1 199 ? 1.401 -9.143 -9.226 1.00 95.44 199 LEU A N 1
ATOM 1621 C CA . LEU A 1 199 ? 2.142 -8.228 -8.359 1.00 95.44 199 LEU A CA 1
ATOM 1622 C C . LEU A 1 199 ? 1.164 -7.403 -7.515 1.00 95.44 199 LEU A C 1
ATOM 1624 O O . LEU A 1 199 ? 0.231 -6.802 -8.041 1.00 95.44 199 LEU A O 1
ATOM 1628 N N . VAL A 1 200 ? 1.385 -7.383 -6.202 1.00 96.25 200 VAL A N 1
ATOM 1629 C CA . VAL A 1 200 ? 0.521 -6.726 -5.217 1.00 96.25 200 VAL A CA 1
ATOM 1630 C C . VAL A 1 200 ? 1.363 -5.888 -4.276 1.00 96.25 200 VAL A C 1
ATOM 1632 O O . VAL A 1 200 ? 2.292 -6.387 -3.638 1.00 96.25 200 VAL A O 1
ATOM 1635 N N . ALA A 1 201 ? 1.020 -4.614 -4.166 1.00 95.50 201 ALA A N 1
ATOM 1636 C CA . ALA A 1 201 ? 1.548 -3.713 -3.164 1.00 95.50 201 ALA A CA 1
ATOM 1637 C C . ALA A 1 201 ? 0.843 -3.937 -1.821 1.00 95.50 201 ALA A C 1
ATOM 1639 O O . ALA A 1 201 ? -0.388 -3.933 -1.737 1.00 95.50 201 ALA A O 1
ATOM 1640 N N . VAL A 1 202 ? 1.639 -4.130 -0.775 1.00 93.00 202 VAL A N 1
ATOM 1641 C CA . VAL A 1 202 ? 1.209 -4.345 0.606 1.00 93.00 202 VAL A CA 1
ATOM 1642 C C . VAL A 1 202 ? 1.935 -3.372 1.535 1.00 93.00 202 VAL A C 1
ATOM 1644 O O . VAL A 1 202 ? 3.016 -2.893 1.220 1.00 93.00 202 VAL A O 1
ATOM 1647 N N . ASP A 1 203 ? 1.371 -3.146 2.720 1.00 86.25 203 ASP A N 1
ATOM 1648 C CA . ASP A 1 203 ? 1.923 -2.260 3.754 1.00 86.25 203 ASP A CA 1
ATOM 1649 C C . ASP A 1 203 ? 2.049 -0.777 3.334 1.00 86.25 203 ASP A C 1
ATOM 1651 O O . ASP A 1 203 ? 3.106 -0.268 2.965 1.00 86.25 203 ASP A O 1
ATOM 1655 N N . PHE A 1 204 ? 0.935 -0.054 3.474 1.00 86.12 204 PHE A N 1
ATOM 1656 C CA . PHE A 1 204 ? 0.825 1.386 3.223 1.00 86.12 204 PHE A CA 1
ATOM 1657 C C . PHE A 1 204 ? 1.028 2.234 4.492 1.00 86.12 204 PHE A C 1
ATOM 1659 O O . PHE A 1 204 ? 0.483 3.333 4.584 1.00 86.12 204 PHE A O 1
ATOM 1666 N N . ARG A 1 205 ? 1.757 1.737 5.503 1.00 81.62 205 ARG A N 1
ATOM 1667 C CA . ARG A 1 205 ? 2.021 2.479 6.752 1.00 81.62 205 ARG A CA 1
ATOM 1668 C C . ARG A 1 205 ? 3.516 2.701 6.924 1.00 81.62 205 ARG A C 1
ATOM 1670 O O . ARG A 1 205 ? 4.280 1.740 7.053 1.00 81.62 205 ARG A O 1
ATOM 1677 N N . ALA A 1 206 ? 3.964 3.951 6.991 1.00 65.56 206 ALA A N 1
ATOM 1678 C CA . ALA A 1 206 ? 5.372 4.229 7.224 1.00 65.56 206 ALA A CA 1
ATOM 1679 C C . ALA A 1 206 ? 5.761 3.897 8.673 1.00 65.56 206 ALA A C 1
ATOM 1681 O O . ALA A 1 206 ? 5.440 4.599 9.627 1.00 65.56 206 ALA A O 1
ATOM 1682 N N . GLY A 1 207 ? 6.521 2.815 8.848 1.00 58.09 207 GLY A N 1
ATOM 1683 C CA . GLY A 1 207 ? 6.904 2.338 10.181 1.00 58.09 207 GLY A CA 1
ATOM 1684 C C . GLY A 1 207 ? 8.000 3.106 10.907 1.00 58.09 207 GLY A C 1
ATOM 1685 O O . GLY A 1 207 ? 8.284 2.793 12.058 1.00 58.09 207 GLY A O 1
ATOM 1686 N N . LEU A 1 208 ? 8.671 4.041 10.236 1.00 61.38 208 LEU A N 1
ATOM 1687 C CA . LEU A 1 208 ? 9.725 4.869 10.818 1.00 61.38 208 LEU A CA 1
ATOM 1688 C C . LEU A 1 208 ? 9.707 6.232 10.142 1.00 61.38 208 LEU A C 1
ATOM 1690 O O . LEU A 1 208 ? 9.739 6.312 8.910 1.00 61.38 208 LEU A O 1
ATOM 1694 N N . ALA A 1 209 ? 9.721 7.283 10.952 1.00 60.00 209 ALA A N 1
ATOM 1695 C CA . ALA A 1 209 ? 9.928 8.625 10.449 1.00 60.00 209 ALA A CA 1
ATOM 1696 C C . ALA A 1 209 ? 11.341 8.747 9.881 1.00 60.00 209 ALA A C 1
ATOM 1698 O O . ALA A 1 209 ? 12.306 8.249 10.466 1.00 60.00 209 ALA A O 1
ATOM 1699 N N . LEU A 1 210 ? 11.452 9.388 8.719 1.00 60.00 210 LEU A N 1
ATOM 1700 C CA . LEU A 1 210 ? 12.751 9.795 8.205 1.00 60.00 210 LEU A CA 1
ATOM 1701 C C . LEU A 1 210 ? 13.115 11.110 8.864 1.00 60.00 210 LEU A C 1
ATOM 1703 O O . LEU A 1 210 ? 12.559 12.153 8.527 1.00 60.00 210 LEU A O 1
ATOM 1707 N N . LEU A 1 211 ? 14.041 11.035 9.811 1.00 58.28 211 LEU A N 1
ATOM 1708 C CA . LEU A 1 211 ? 14.687 12.218 10.346 1.00 58.28 211 LEU A CA 1
ATOM 1709 C C . LEU A 1 211 ? 15.787 12.652 9.370 1.00 58.28 211 LEU A C 1
ATOM 1711 O O . LEU A 1 211 ? 16.480 11.784 8.829 1.00 58.28 211 LEU A O 1
ATOM 1715 N N . PRO A 1 212 ? 16.004 13.963 9.167 1.00 56.00 212 PRO A N 1
ATOM 1716 C CA . PRO A 1 212 ? 17.008 14.463 8.229 1.00 56.00 212 PRO A CA 1
ATOM 1717 C C . PRO A 1 212 ? 18.430 13.922 8.452 1.00 56.00 212 PRO A C 1
ATOM 1719 O O . PRO A 1 212 ? 19.213 13.832 7.512 1.00 56.00 212 PRO A O 1
ATOM 1722 N N . PHE A 1 213 ? 18.750 13.530 9.688 1.00 60.97 213 PHE A N 1
ATOM 1723 C CA . PHE A 1 213 ? 20.052 13.009 10.109 1.00 60.97 213 PHE A CA 1
ATOM 1724 C C . PHE A 1 213 ? 20.099 11.476 10.255 1.00 60.97 213 PHE A C 1
ATOM 1726 O O . PHE A 1 213 ? 21.135 10.942 10.644 1.00 60.97 213 PHE A O 1
ATOM 1733 N N . LEU A 1 214 ? 19.008 10.756 9.954 1.00 59.38 214 LEU A N 1
ATOM 1734 C CA . LEU A 1 214 ? 18.951 9.291 10.055 1.00 59.38 214 LEU A CA 1
ATOM 1735 C C . LEU A 1 214 ? 18.430 8.621 8.763 1.00 59.38 214 LEU A C 1
ATOM 1737 O O . LEU A 1 214 ? 17.397 7.942 8.780 1.00 59.38 214 LEU A O 1
ATOM 1741 N N . PRO A 1 215 ? 19.119 8.801 7.621 1.00 60.31 215 PRO A N 1
ATOM 1742 C CA . PRO A 1 215 ? 18.777 8.107 6.386 1.00 60.31 215 PRO A CA 1
ATOM 1743 C C . PRO A 1 215 ? 19.075 6.611 6.537 1.00 60.31 215 PRO A C 1
ATOM 1745 O O . PRO A 1 215 ? 20.200 6.210 6.824 1.00 60.31 215 PRO A O 1
ATOM 1748 N N . MET A 1 216 ? 18.062 5.769 6.332 1.00 62.16 216 MET A N 1
ATOM 1749 C CA . MET A 1 216 ? 18.195 4.307 6.420 1.00 62.16 216 MET A CA 1
ATOM 1750 C C . MET A 1 216 ? 18.645 3.678 5.096 1.00 62.16 216 MET A C 1
ATOM 1752 O O . MET A 1 216 ? 18.877 2.472 5.022 1.00 62.16 216 MET A O 1
ATOM 1756 N N . SER A 1 217 ? 18.756 4.484 4.041 1.00 62.25 217 SER A N 1
ATOM 1757 C CA . SER A 1 217 ? 19.147 4.070 2.700 1.00 62.25 217 SER A CA 1
ATOM 1758 C C . SER A 1 217 ? 19.558 5.277 1.837 1.00 62.25 217 SER A C 1
ATOM 1760 O O . SER A 1 217 ? 19.200 6.417 2.147 1.00 62.25 217 SER A O 1
ATOM 1762 N N . PRO A 1 218 ? 20.247 5.061 0.700 1.00 64.38 218 PRO A N 1
ATOM 1763 C CA . PRO A 1 218 ? 20.556 6.132 -0.251 1.00 64.38 218 PRO A CA 1
ATOM 1764 C C . PRO A 1 218 ? 19.310 6.838 -0.811 1.00 64.38 218 PRO A C 1
ATOM 1766 O O . PRO A 1 218 ? 19.358 8.032 -1.105 1.00 64.38 218 PRO A O 1
ATOM 1769 N N . GLY A 1 219 ? 18.186 6.121 -0.951 1.00 61.75 219 GLY A N 1
ATOM 1770 C CA . GLY A 1 219 ? 16.918 6.708 -1.392 1.00 61.75 219 GLY A CA 1
ATOM 1771 C C . GLY A 1 219 ? 16.355 7.724 -0.395 1.00 61.75 219 GLY A C 1
ATOM 1772 O O . GLY A 1 219 ? 15.781 8.735 -0.804 1.00 61.75 219 GLY A O 1
ATOM 1773 N N . ASP A 1 220 ? 16.588 7.504 0.898 1.00 65.94 220 ASP A N 1
ATOM 1774 C CA . ASP A 1 220 ? 16.045 8.341 1.966 1.00 65.94 220 ASP A CA 1
ATOM 1775 C C . ASP A 1 220 ? 16.603 9.766 1.950 1.00 65.94 220 ASP A C 1
ATOM 1777 O O . ASP A 1 220 ? 15.854 10.703 2.207 1.00 65.94 220 ASP A O 1
ATOM 1781 N N . PHE A 1 221 ? 17.866 9.971 1.557 1.00 66.00 221 PHE A N 1
ATOM 1782 C CA . PHE A 1 221 ? 18.442 11.317 1.411 1.00 66.00 221 PHE A CA 1
ATOM 1783 C C . PHE A 1 221 ? 17.658 12.175 0.412 1.00 66.00 221 PHE A C 1
ATOM 1785 O O . PHE A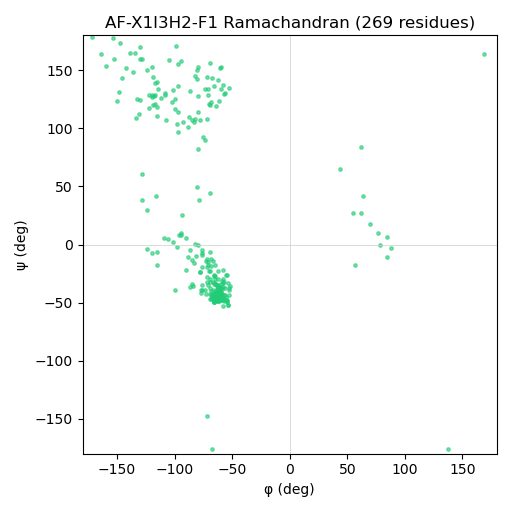 1 221 ? 17.308 13.322 0.693 1.00 66.00 221 PHE A O 1
ATOM 1792 N N . LYS A 1 222 ? 17.341 11.606 -0.758 1.00 67.06 222 LYS A N 1
ATOM 1793 C CA . LYS A 1 222 ? 16.559 12.300 -1.790 1.00 67.06 222 LYS A CA 1
ATOM 1794 C C . LYS A 1 222 ? 15.149 12.608 -1.293 1.00 67.06 222 LYS A C 1
ATOM 1796 O O . LYS A 1 222 ? 14.610 13.672 -1.599 1.00 67.06 222 LYS A O 1
ATOM 1801 N N . LEU A 1 223 ? 14.553 11.679 -0.546 1.00 65.62 223 LEU A N 1
ATOM 1802 C CA . LEU A 1 223 ? 13.231 11.860 0.039 1.00 65.62 223 LEU A CA 1
ATOM 1803 C C . LEU A 1 223 ? 13.242 12.982 1.074 1.00 65.62 223 LEU A C 1
ATOM 1805 O O . LEU A 1 223 ? 12.402 13.869 0.968 1.00 65.62 223 LEU A O 1
ATOM 1809 N N . ILE A 1 224 ? 14.208 13.003 1.998 1.00 67.12 224 ILE A N 1
ATOM 1810 C CA . ILE A 1 224 ? 14.389 14.054 3.013 1.00 67.12 224 ILE A CA 1
ATOM 1811 C C . ILE A 1 224 ? 14.458 15.436 2.352 1.00 67.12 224 ILE A C 1
ATOM 1813 O O . ILE A 1 224 ? 13.659 16.307 2.689 1.00 67.12 224 ILE A O 1
ATOM 1817 N N . VAL A 1 225 ? 15.329 15.617 1.351 1.00 66.94 225 VAL A N 1
ATOM 1818 C CA . VAL A 1 225 ? 15.467 16.898 0.629 1.00 66.94 225 VAL A CA 1
ATOM 1819 C C . VAL A 1 225 ? 14.147 17.312 -0.023 1.00 66.94 225 VAL A C 1
ATOM 1821 O O . VAL A 1 225 ? 13.709 18.450 0.135 1.00 66.94 225 VAL A O 1
ATOM 1824 N N . LYS A 1 226 ? 13.456 16.386 -0.702 1.00 66.81 226 LYS A N 1
ATOM 1825 C CA . LYS A 1 226 ? 12.135 16.663 -1.287 1.00 66.81 226 LYS A CA 1
ATOM 1826 C C . LYS A 1 226 ? 11.082 17.026 -0.239 1.00 66.81 226 LYS A C 1
ATOM 1828 O O . LYS A 1 226 ? 10.166 17.775 -0.559 1.00 66.81 226 LYS A O 1
ATOM 1833 N N . GLY A 1 227 ? 11.131 16.446 0.959 1.00 63.06 227 GLY A N 1
ATOM 1834 C CA . GLY A 1 227 ? 10.227 16.805 2.058 1.00 63.06 227 GLY A CA 1
ATOM 1835 C C . GLY A 1 227 ? 10.487 18.215 2.567 1.00 63.06 227 GLY A C 1
ATOM 1836 O O . GLY A 1 227 ? 9.550 19.002 2.649 1.00 63.06 227 GLY A O 1
ATOM 1837 N N . LEU A 1 228 ? 11.758 18.567 2.780 1.00 66.00 228 LEU A N 1
ATOM 1838 C CA . LEU A 1 228 ? 12.162 19.917 3.182 1.00 66.00 228 LEU A CA 1
ATOM 1839 C C . LEU A 1 228 ? 11.731 20.971 2.155 1.00 66.00 228 LEU A C 1
ATOM 1841 O O . LEU A 1 228 ? 11.166 21.992 2.531 1.00 66.00 228 LEU A O 1
ATOM 1845 N N . MET A 1 229 ? 11.894 20.695 0.855 1.00 63.72 229 MET A N 1
ATOM 1846 C CA . MET A 1 229 ? 11.402 21.577 -0.219 1.00 63.72 229 MET A CA 1
ATOM 1847 C C . MET A 1 229 ? 9.875 21.753 -0.218 1.00 63.72 229 MET A C 1
ATOM 1849 O O . MET A 1 229 ? 9.373 22.734 -0.756 1.00 63.72 229 MET A O 1
ATOM 1853 N N . ARG A 1 230 ? 9.134 20.810 0.373 1.00 64.69 230 ARG A N 1
ATOM 1854 C CA . ARG A 1 230 ? 7.675 20.865 0.552 1.00 64.69 230 ARG A CA 1
ATOM 1855 C C . ARG A 1 230 ? 7.271 21.438 1.921 1.00 64.69 230 ARG A C 1
ATOM 1857 O O . ARG A 1 230 ? 6.099 21.377 2.269 1.00 64.69 230 ARG A O 1
ATOM 1864 N N . GLY A 1 231 ? 8.221 21.959 2.705 1.00 56.25 231 GLY A N 1
ATOM 1865 C CA . GLY A 1 231 ? 7.981 22.503 4.048 1.00 56.25 231 GLY A CA 1
ATOM 1866 C C . GLY A 1 231 ? 7.801 21.446 5.145 1.00 56.25 231 GLY A C 1
ATOM 1867 O O . GLY A 1 231 ? 7.430 21.780 6.266 1.00 56.25 231 GLY A O 1
ATOM 1868 N N . SER A 1 232 ? 8.066 20.170 4.853 1.00 57.66 232 SER A N 1
ATOM 1869 C CA . SER A 1 232 ? 7.923 19.062 5.799 1.00 57.66 232 SER A CA 1
ATOM 1870 C C . SER A 1 232 ? 9.280 18.718 6.423 1.00 57.66 232 SER A C 1
ATOM 1872 O O . SER A 1 232 ? 10.140 18.101 5.792 1.00 57.66 232 SER A O 1
ATOM 1874 N N . LEU A 1 233 ? 9.468 19.139 7.679 1.00 49.94 233 LEU A N 1
ATOM 1875 C CA . LEU A 1 233 ? 10.637 18.809 8.513 1.00 49.94 233 LEU A CA 1
ATOM 1876 C C . LEU A 1 233 ? 10.623 17.345 8.975 1.00 49.94 233 LEU A C 1
ATOM 1878 O O . LEU A 1 233 ? 11.675 16.722 9.109 1.00 49.94 233 LEU A O 1
ATOM 1882 N N . VAL A 1 234 ? 9.423 16.799 9.180 1.00 55.28 234 VAL A N 1
ATOM 1883 C CA . VAL A 1 234 ? 9.155 15.401 9.524 1.00 55.28 234 VAL A CA 1
ATOM 1884 C C . VAL A 1 234 ? 8.085 14.911 8.563 1.00 55.28 234 VAL A C 1
ATOM 1886 O O . VAL A 1 234 ? 7.038 15.537 8.415 1.00 55.28 234 VAL A O 1
ATOM 1889 N N . GLN A 1 235 ? 8.384 13.827 7.859 1.00 56.34 235 GLN A N 1
ATOM 1890 C CA . GLN A 1 235 ? 7.542 13.315 6.786 1.00 56.34 235 GLN A CA 1
ATOM 1891 C C . GLN A 1 235 ? 6.478 12.364 7.348 1.00 56.34 235 GLN A C 1
ATOM 1893 O O . GLN A 1 235 ? 6.818 11.270 7.810 1.00 56.34 235 GLN A O 1
ATOM 1898 N N . PHE A 1 236 ? 5.220 12.806 7.330 1.00 58.91 236 PHE A N 1
ATOM 1899 C CA . PHE A 1 236 ? 4.041 12.086 7.829 1.00 58.91 236 PHE A CA 1
ATOM 1900 C C . PHE A 1 236 ? 3.306 11.364 6.705 1.00 58.91 236 PHE A C 1
ATOM 1902 O O . PHE A 1 236 ? 3.334 11.847 5.588 1.00 58.91 236 PHE A O 1
ATOM 1909 N N . ASP A 1 237 ? 2.560 10.298 7.006 1.00 60.19 237 ASP A N 1
ATOM 1910 C CA . ASP A 1 237 ? 1.633 9.621 6.078 1.00 60.19 237 ASP A CA 1
ATOM 1911 C C . ASP A 1 237 ? 0.389 10.484 5.736 1.00 60.19 237 ASP A C 1
ATOM 1913 O O . ASP A 1 237 ? -0.738 10.000 5.761 1.00 60.19 237 ASP A O 1
ATOM 1917 N N . ARG A 1 238 ? 0.576 11.778 5.449 1.00 72.00 238 ARG A N 1
ATOM 1918 C CA . ARG A 1 238 ? -0.465 12.682 4.945 1.00 72.00 238 ARG A CA 1
ATOM 1919 C C . ARG A 1 238 ? -0.293 12.862 3.446 1.00 72.00 238 ARG A C 1
ATOM 1921 O O . ARG A 1 238 ? 0.818 13.093 2.957 1.00 72.00 238 ARG A O 1
ATOM 1928 N N . GLY A 1 239 ? -1.389 12.751 2.711 1.00 81.25 239 GLY A N 1
ATOM 1929 C CA . GLY A 1 239 ? -1.397 13.024 1.278 1.00 81.25 239 GLY A CA 1
ATOM 1930 C C . GLY A 1 239 ? -1.918 14.425 0.962 1.00 81.25 239 GLY A C 1
ATOM 1931 O O . GLY A 1 239 ? -2.416 15.144 1.822 1.00 81.25 239 GLY A O 1
ATOM 1932 N N . ASN A 1 240 ? -1.795 14.835 -0.297 1.00 89.94 240 ASN A N 1
ATOM 1933 C CA . ASN A 1 240 ? -2.405 16.074 -0.776 1.00 89.94 240 ASN A CA 1
ATOM 1934 C C . ASN A 1 240 ? -3.833 15.784 -1.269 1.00 89.94 240 ASN A C 1
ATOM 1936 O O . ASN A 1 240 ? -4.005 15.278 -2.379 1.00 89.94 240 ASN A O 1
ATOM 1940 N N . THR A 1 241 ? -4.837 16.097 -0.445 1.00 92.44 241 THR A N 1
ATOM 1941 C CA . THR A 1 241 ? -6.258 15.847 -0.746 1.00 92.44 241 THR A CA 1
ATOM 1942 C C . THR A 1 241 ? -6.756 16.627 -1.960 1.00 92.44 241 THR A C 1
ATOM 1944 O O . THR A 1 241 ? -7.512 16.073 -2.746 1.00 92.44 241 THR A O 1
ATOM 1947 N N . ASP A 1 242 ? -6.273 17.851 -2.190 1.00 93.88 242 ASP A N 1
ATOM 1948 C CA . ASP A 1 242 ? -6.673 18.667 -3.352 1.00 93.88 242 ASP A CA 1
ATOM 1949 C C . ASP A 1 242 ? -6.144 18.082 -4.672 1.00 93.88 242 ASP A C 1
ATOM 1951 O O . ASP A 1 242 ? -6.704 18.263 -5.753 1.00 93.88 242 ASP A O 1
ATOM 1955 N N . LYS A 1 243 ? -4.996 17.399 -4.624 1.00 96.38 243 LYS A N 1
ATOM 1956 C CA . LYS A 1 243 ? -4.457 16.676 -5.776 1.00 96.38 243 LYS A CA 1
ATOM 1957 C C . LYS A 1 243 ? -5.212 15.370 -6.004 1.00 96.38 243 LYS A C 1
ATOM 1959 O O . LYS A 1 243 ? -5.471 15.045 -7.158 1.00 96.38 243 LYS A O 1
ATOM 1964 N N . LEU A 1 244 ? -5.580 14.665 -4.934 1.00 96.69 244 LEU A N 1
ATOM 1965 C CA . LEU A 1 244 ? -6.436 13.484 -5.027 1.00 96.69 244 LEU A CA 1
ATOM 1966 C C . LEU A 1 244 ? -7.800 13.835 -5.622 1.00 96.69 244 LEU A C 1
ATOM 1968 O O . LEU A 1 244 ? -8.260 13.130 -6.510 1.00 96.69 244 LEU A O 1
ATOM 1972 N N . GLU A 1 245 ? -8.408 14.929 -5.173 1.00 96.94 245 GLU A N 1
ATOM 1973 C CA . GLU A 1 245 ? -9.680 15.426 -5.694 1.00 96.94 245 GLU A CA 1
ATOM 1974 C C . GLU A 1 245 ? -9.586 15.710 -7.192 1.00 96.94 245 GLU A C 1
ATOM 1976 O O . GLU A 1 245 ? -10.315 15.101 -7.966 1.00 96.94 245 GLU A O 1
ATOM 1981 N N . ARG A 1 246 ? -8.594 16.494 -7.632 1.00 97.75 246 ARG A N 1
ATOM 1982 C CA . ARG A 1 246 ? -8.359 16.732 -9.069 1.00 97.75 246 ARG A CA 1
ATOM 1983 C C . ARG A 1 246 ? -8.105 15.450 -9.863 1.00 97.75 246 ARG A C 1
ATOM 1985 O O . ARG A 1 246 ? -8.507 15.349 -11.019 1.00 97.75 246 ARG A O 1
ATOM 1992 N N . PHE A 1 247 ? -7.412 14.474 -9.275 1.00 97.62 247 PHE A N 1
ATOM 1993 C CA . PHE A 1 247 ? -7.205 13.172 -9.909 1.00 97.62 247 PHE A CA 1
ATOM 1994 C C . PHE A 1 247 ? -8.527 12.405 -10.052 1.00 97.62 247 PHE A C 1
ATOM 1996 O O . PHE A 1 247 ? -8.775 11.824 -11.106 1.00 97.62 247 PHE A O 1
ATOM 2003 N N . ALA A 1 248 ? -9.367 12.409 -9.016 1.00 97.06 248 ALA A N 1
ATOM 2004 C CA . ALA A 1 248 ? -10.675 11.765 -9.025 1.00 97.06 248 ALA A CA 1
ATOM 2005 C C . ALA A 1 248 ? -11.629 12.442 -10.021 1.00 97.06 248 ALA A C 1
ATOM 2007 O O . ALA A 1 248 ? -12.279 11.746 -10.791 1.00 97.06 248 ALA A O 1
ATOM 2008 N N . GLU A 1 249 ? -11.646 13.776 -10.083 1.00 96.69 249 GLU A N 1
ATOM 2009 C CA . GLU A 1 249 ? -12.418 14.557 -11.060 1.00 96.69 249 GLU A CA 1
ATOM 2010 C C . GLU A 1 249 ? -12.013 14.233 -12.503 1.00 96.69 249 GLU A C 1
ATOM 2012 O O . GLU A 1 249 ? -12.869 14.011 -13.357 1.00 96.69 249 GLU A O 1
ATOM 2017 N N . ALA A 1 250 ? -10.707 14.139 -12.776 1.00 97.25 250 ALA A N 1
ATOM 2018 C CA . ALA A 1 250 ? -10.194 13.770 -14.095 1.00 97.25 250 ALA A CA 1
ATOM 2019 C C . ALA A 1 250 ? -10.515 12.316 -14.499 1.00 97.25 250 ALA A C 1
ATOM 2021 O O . ALA A 1 250 ? -10.364 11.964 -15.667 1.00 97.25 250 ALA A O 1
ATOM 2022 N N . ASN A 1 251 ? -10.936 11.474 -13.549 1.00 96.75 251 ASN A N 1
ATOM 2023 C CA . ASN A 1 251 ? -11.294 10.068 -13.749 1.00 96.75 251 ASN A CA 1
ATOM 2024 C C . ASN A 1 251 ? -12.685 9.767 -13.155 1.00 96.75 251 ASN A C 1
ATOM 2026 O O . ASN A 1 251 ? -12.892 8.715 -12.546 1.00 96.75 251 ASN A O 1
ATOM 2030 N N . SER A 1 252 ? -13.623 10.707 -13.292 1.00 94.31 252 SER A N 1
ATOM 2031 C CA . SER A 1 252 ? -14.900 10.737 -12.564 1.00 94.31 252 SER A CA 1
ATOM 2032 C C . SER A 1 252 ? -15.717 9.446 -12.652 1.00 94.31 252 SER A C 1
ATOM 2034 O O . SER A 1 252 ? -16.291 9.030 -11.646 1.00 94.31 252 SER A O 1
ATOM 2036 N N . ASP A 1 253 ? -15.727 8.777 -13.807 1.00 94.94 253 ASP A N 1
ATOM 2037 C CA . ASP A 1 253 ? -16.454 7.518 -14.010 1.00 94.94 253 ASP A CA 1
ATOM 2038 C C . ASP A 1 253 ? -16.026 6.443 -12.996 1.00 94.94 253 ASP A C 1
ATOM 2040 O O . ASP A 1 253 ? -16.864 5.780 -12.379 1.00 94.94 253 ASP A O 1
ATOM 2044 N N . GLU A 1 254 ? -14.718 6.329 -12.750 1.00 95.56 254 GLU A N 1
ATOM 2045 C CA . GLU A 1 254 ? -14.132 5.346 -11.835 1.00 95.56 254 GLU A CA 1
ATOM 2046 C C . GLU A 1 254 ? -14.279 5.733 -10.355 1.00 95.56 254 GLU A C 1
ATOM 2048 O O . GLU A 1 254 ? -14.266 4.859 -9.489 1.00 95.56 254 GLU A O 1
ATOM 2053 N N . PHE A 1 255 ? -14.439 7.021 -10.041 1.00 96.69 255 PHE A N 1
ATOM 2054 C CA . PHE A 1 255 ? -14.557 7.522 -8.662 1.00 96.69 255 PHE A CA 1
ATOM 2055 C C . PHE A 1 255 ? -15.979 7.945 -8.271 1.00 96.69 255 PHE A C 1
ATOM 2057 O O . PHE A 1 255 ? -16.196 8.422 -7.155 1.00 96.69 255 PHE A O 1
ATOM 2064 N N . SER A 1 256 ? -16.960 7.743 -9.151 1.00 93.75 256 SER A N 1
ATOM 2065 C CA . SER A 1 256 ? -18.347 8.192 -8.983 1.00 93.75 256 SER A CA 1
ATOM 2066 C C . SER A 1 256 ? -18.981 7.768 -7.650 1.00 93.75 256 SER A C 1
ATOM 2068 O O . SER A 1 256 ? -19.688 8.556 -7.019 1.00 93.75 256 SER A O 1
ATOM 2070 N N . ASN A 1 257 ? -18.658 6.575 -7.148 1.00 94.94 257 ASN A N 1
ATOM 2071 C CA . ASN A 1 257 ? -19.161 6.042 -5.880 1.00 94.94 257 ASN A CA 1
ATOM 2072 C C . ASN A 1 257 ? -18.294 6.373 -4.645 1.00 94.94 257 ASN A C 1
ATOM 2074 O O . ASN A 1 257 ? -18.579 5.876 -3.558 1.00 94.94 257 ASN A O 1
ATOM 2078 N N . MET A 1 258 ? -17.240 7.186 -4.778 1.00 96.00 258 MET A N 1
ATOM 2079 C CA . MET A 1 258 ? -16.283 7.475 -3.696 1.00 96.00 258 MET A CA 1
ATOM 2080 C C . MET A 1 258 ? -16.380 8.903 -3.136 1.00 96.00 258 MET A C 1
ATOM 2082 O O . MET A 1 258 ? -15.588 9.268 -2.271 1.00 96.00 258 MET A O 1
ATOM 2086 N N . HIS A 1 259 ? -17.354 9.708 -3.572 1.00 93.88 259 HIS A N 1
ATOM 2087 C CA . HIS A 1 259 ? -17.509 11.106 -3.139 1.00 93.88 259 HIS A CA 1
ATOM 2088 C C . HIS A 1 259 ? -17.640 11.255 -1.616 1.00 93.88 259 HIS A C 1
ATOM 2090 O O . HIS A 1 259 ? -16.905 12.025 -1.005 1.00 93.88 259 HIS A O 1
ATOM 2096 N N . GLN A 1 260 ? -18.514 10.469 -0.978 1.00 95.00 260 GLN A N 1
ATOM 2097 C CA . GLN A 1 260 ? -18.671 10.496 0.484 1.00 95.00 260 GLN A CA 1
ATOM 2098 C C . GLN A 1 260 ? -17.374 10.101 1.205 1.00 95.00 260 GLN A C 1
ATOM 2100 O O . GLN A 1 260 ? -17.007 10.705 2.208 1.00 95.00 260 GLN A O 1
ATOM 2105 N N . MET A 1 261 ? -16.644 9.133 0.648 1.00 95.38 261 MET A N 1
ATOM 2106 C CA . MET A 1 261 ? -15.358 8.681 1.176 1.00 95.38 261 MET A CA 1
ATOM 2107 C C . MET A 1 261 ? -14.274 9.766 1.062 1.00 95.38 261 MET A C 1
ATOM 2109 O O . MET A 1 261 ? -13.382 9.840 1.907 1.00 95.38 261 MET A O 1
ATOM 2113 N N . LEU A 1 262 ? -14.342 10.615 0.031 1.00 96.06 262 LEU A N 1
ATOM 2114 C CA . LEU A 1 262 ? -13.401 11.718 -0.173 1.00 96.06 262 LEU A CA 1
ATOM 2115 C C . LEU A 1 262 ? -13.655 12.837 0.838 1.00 96.06 262 LEU A C 1
ATOM 2117 O O . LEU A 1 262 ? -12.707 13.360 1.422 1.00 96.06 262 LEU A O 1
ATOM 2121 N N . GLU A 1 263 ? -14.922 13.163 1.085 1.00 96.00 263 GLU A N 1
ATOM 2122 C CA . GLU A 1 263 ? -15.303 14.128 2.119 1.00 96.00 263 GLU A CA 1
ATOM 2123 C C . GLU A 1 263 ? -14.931 13.629 3.519 1.00 96.00 263 GLU A C 1
ATOM 2125 O O . GLU A 1 263 ? -14.370 14.386 4.314 1.00 96.00 263 GLU A O 1
ATOM 2130 N N . GLU A 1 264 ? -15.133 12.337 3.795 1.00 95.44 264 GLU A N 1
ATOM 2131 C CA . GLU A 1 264 ? -14.653 11.715 5.029 1.00 95.44 264 GLU A CA 1
ATOM 2132 C C . GLU A 1 264 ? -13.128 11.847 5.157 1.00 95.44 264 GLU A C 1
ATOM 2134 O O . GLU A 1 264 ? -12.641 12.296 6.195 1.00 95.44 264 GLU A O 1
ATOM 2139 N N . LEU A 1 265 ? -12.371 11.528 4.098 1.00 94.50 265 LEU A N 1
ATOM 2140 C CA . LEU A 1 265 ? -10.911 11.642 4.089 1.00 94.50 265 LEU A CA 1
ATOM 2141 C C . LEU A 1 265 ? -10.448 13.077 4.387 1.00 94.50 265 LEU A C 1
ATOM 2143 O O . LEU A 1 265 ? -9.584 13.283 5.241 1.00 94.50 265 LEU A O 1
ATOM 2147 N N . LYS A 1 266 ? -11.046 14.073 3.725 1.00 93.00 266 LYS A N 1
ATOM 2148 C CA . LYS A 1 266 ? -10.758 15.495 3.965 1.00 93.00 266 LYS A CA 1
ATOM 2149 C C . LYS A 1 266 ? -11.062 15.903 5.407 1.00 93.00 266 LYS A C 1
ATOM 2151 O O . LYS A 1 266 ? -10.329 16.716 5.969 1.00 93.00 266 LYS A O 1
ATOM 2156 N N . ALA A 1 267 ? -12.127 15.368 6.004 1.00 92.31 267 ALA A N 1
ATOM 2157 C CA . ALA A 1 267 ? -12.487 15.652 7.388 1.00 92.31 267 ALA A CA 1
ATOM 2158 C C . ALA A 1 267 ? -11.479 15.045 8.375 1.00 92.31 267 ALA A C 1
ATOM 2160 O O . ALA A 1 267 ? -11.011 15.753 9.266 1.00 92.31 267 ALA A O 1
ATOM 2161 N N . VAL A 1 268 ? -11.091 13.775 8.200 1.00 89.50 268 VAL A N 1
ATOM 2162 C CA . VAL A 1 268 ? -10.162 13.102 9.127 1.00 89.50 268 VAL A CA 1
ATOM 2163 C C . VAL A 1 268 ? -8.717 13.595 9.014 1.00 89.50 268 VAL A C 1
ATOM 2165 O O . VAL A 1 268 ? -8.008 13.581 10.012 1.00 89.50 268 VAL A O 1
ATOM 2168 N N . GLU A 1 269 ? -8.276 14.086 7.849 1.00 82.81 269 GLU A N 1
ATOM 2169 C CA . GLU A 1 269 ? -6.942 14.700 7.663 1.00 82.81 269 GLU A CA 1
ATOM 2170 C C . GLU A 1 269 ? -6.785 16.047 8.404 1.00 82.81 269 GLU A C 1
ATOM 2172 O O . GLU A 1 269 ? -5.664 16.508 8.643 1.00 82.81 269 GLU A O 1
ATOM 2177 N N . ARG A 1 270 ? -7.904 16.686 8.782 1.00 81.00 270 ARG A N 1
ATOM 2178 C CA . ARG A 1 270 ? -7.923 17.930 9.576 1.00 81.00 270 ARG A CA 1
ATOM 2179 C C . ARG A 1 270 ? -7.832 17.683 11.088 1.00 81.00 270 ARG A C 1
ATOM 2181 O O . ARG A 1 270 ? -7.605 18.647 11.820 1.00 81.00 270 ARG A O 1
ATOM 2188 N N . LEU A 1 271 ? -8.017 16.438 11.533 1.00 75.81 271 LEU A N 1
ATOM 2189 C CA . LEU A 1 271 ? -7.906 15.994 12.929 1.00 75.81 271 LEU A CA 1
ATOM 2190 C C . LEU A 1 271 ? -6.467 15.553 13.272 1.00 75.81 271 LEU A C 1
ATOM 2192 O O . LEU A 1 271 ? -6.152 15.512 14.481 1.00 75.81 271 LEU A O 1
#